Protein AF-A0A5C8LCP2-F1 (afdb_monomer_lite)

Foldseek 3Di:
DDDDDDDDDDPPPDPPDPPVAAAEWEAEQVRDTDDPVVRVVNVVVDPWDWDWDDDPRHIYIYTHHFKDWDFDDPVLVVVVQVVVCVQVVDHDDLFAKEKEKEAFDDDPVPQPPDLPAADPQQCPDPVLVVLLCVLGRYDYAYEYEPNRPDCSSVPVVPHDYTYPVVCSCCVPPVVDGQHGIKMKIAGSRRIIMIGGHDDHSVRVSVCSNVVVPDD

Sequence (215 aa):
MRKILFIISFLSLGARGQNNDKPKVFYNLDDEEIGWQAYFKLKEETNSLNQITATDSTLQYRLIRRENTGTLPPTTFLQLKQYLSALSGKEIRENENIVINYLSRYPENDQPSDHSSRSKWNIYHKNYLKKLHQLAPIKQFWMHAPTIKTLDYHHANRLNWLADEKDALFILFFKQTVPLGNYILIKPNGRYYYYLGEYGKDHVLRQAEDFFKLD

Radius of gyration: 24.77 Å; chains: 1; bounding box: 54×64×87 Å

pLDDT: mean 87.34, std 15.08, range [41.72, 98.62]

Structure (mmCIF, N/CA/C/O backbone):
data_AF-A0A5C8LCP2-F1
#
_entry.id   AF-A0A5C8LCP2-F1
#
loop_
_atom_site.group_PDB
_atom_site.id
_atom_site.type_symbol
_atom_site.label_atom_id
_atom_site.label_alt_id
_atom_site.label_comp_id
_atom_site.label_asym_id
_atom_site.label_entity_id
_atom_site.label_seq_id
_atom_site.pdbx_PDB_ins_code
_atom_site.Cartn_x
_atom_site.Cartn_y
_atom_site.Cartn_z
_atom_site.occupancy
_atom_site.B_iso_or_equiv
_atom_site.auth_seq_id
_atom_site.auth_comp_id
_atom_site.auth_asym_id
_atom_site.auth_atom_id
_atom_site.pdbx_PDB_model_num
ATOM 1 N N . MET A 1 1 ? 33.518 47.700 -66.597 1.00 41.72 1 MET A N 1
ATOM 2 C CA . MET A 1 1 ? 33.413 46.223 -66.586 1.00 41.72 1 MET A CA 1
ATOM 3 C C . MET A 1 1 ? 33.030 45.772 -65.184 1.00 41.72 1 MET A C 1
ATOM 5 O O . MET A 1 1 ? 33.802 45.964 -64.258 1.00 41.72 1 MET A O 1
ATOM 9 N N . ARG A 1 2 ? 31.803 45.264 -65.021 1.00 43.28 2 ARG A N 1
ATOM 10 C CA . ARG A 1 2 ? 31.281 44.667 -63.781 1.00 43.28 2 ARG A CA 1
ATOM 11 C C . ARG A 1 2 ? 31.916 43.292 -63.571 1.00 43.28 2 ARG A C 1
ATOM 13 O O . ARG A 1 2 ? 31.834 42.475 -64.482 1.00 43.28 2 ARG A O 1
ATOM 20 N N . LYS A 1 3 ? 32.421 43.006 -62.370 1.00 42.66 3 LYS A N 1
ATOM 21 C CA . LYS A 1 3 ? 32.427 41.649 -61.801 1.00 42.66 3 LYS A CA 1
ATOM 22 C C . LYS A 1 3 ? 32.089 41.750 -60.314 1.00 42.66 3 LYS A C 1
ATOM 24 O O . LYS A 1 3 ? 32.948 42.000 -59.482 1.00 42.66 3 LYS A O 1
ATOM 29 N N . ILE A 1 4 ? 30.796 41.627 -60.025 1.00 49.16 4 ILE A N 1
ATOM 30 C CA . ILE A 1 4 ? 30.275 41.307 -58.695 1.00 49.16 4 ILE A CA 1
ATOM 31 C C . ILE A 1 4 ? 30.549 39.814 -58.509 1.00 49.16 4 ILE A C 1
ATOM 33 O O . ILE A 1 4 ? 30.058 39.017 -59.307 1.00 49.16 4 ILE A O 1
ATOM 37 N N . LEU A 1 5 ? 31.336 39.438 -57.501 1.00 43.53 5 LEU A N 1
ATOM 38 C CA . LEU A 1 5 ? 31.476 38.041 -57.097 1.00 43.53 5 LEU A CA 1
ATOM 39 C C . LEU A 1 5 ? 30.591 37.817 -55.865 1.00 43.53 5 LEU A C 1
ATOM 41 O O . LEU A 1 5 ? 30.963 38.146 -54.743 1.00 43.53 5 LEU A O 1
ATOM 45 N N . PHE A 1 6 ? 29.385 37.309 -56.109 1.00 49.38 6 PHE A N 1
ATOM 46 C CA . PHE A 1 6 ? 28.558 36.663 -55.094 1.00 49.38 6 PHE A CA 1
ATOM 47 C C . PHE A 1 6 ? 29.134 35.265 -54.845 1.00 49.38 6 PHE A C 1
ATOM 49 O O . PHE A 1 6 ? 29.214 34.470 -55.779 1.00 49.38 6 PHE A O 1
ATOM 56 N N . ILE A 1 7 ? 29.486 34.945 -53.601 1.00 52.22 7 ILE A N 1
ATOM 57 C CA . ILE A 1 7 ? 29.607 33.556 -53.145 1.00 52.22 7 ILE A CA 1
ATOM 58 C C . ILE A 1 7 ? 28.629 33.407 -51.982 1.00 52.22 7 ILE A C 1
ATOM 60 O O . ILE A 1 7 ? 28.914 33.780 -50.848 1.00 52.22 7 ILE A O 1
ATOM 64 N N . ILE A 1 8 ? 27.434 32.922 -52.314 1.00 56.78 8 ILE A N 1
ATOM 65 C CA . ILE A 1 8 ? 26.431 32.436 -51.370 1.00 56.78 8 ILE A CA 1
ATOM 66 C C . ILE A 1 8 ? 26.535 30.910 -51.344 1.00 56.78 8 ILE A C 1
ATOM 68 O O . ILE A 1 8 ? 26.438 30.272 -52.387 1.00 56.78 8 ILE A O 1
ATOM 72 N N . SER A 1 9 ? 26.678 30.397 -50.119 1.00 50.97 9 SER A N 1
ATOM 73 C CA . SER A 1 9 ? 26.250 29.091 -49.597 1.00 50.97 9 SER A CA 1
ATOM 74 C C . SER A 1 9 ? 26.781 27.808 -50.233 1.00 50.97 9 SER A C 1
ATOM 76 O O . SER A 1 9 ? 26.510 27.524 -51.386 1.00 50.97 9 SER A O 1
ATOM 78 N N . PHE A 1 10 ? 27.387 26.950 -49.403 1.00 49.03 10 PHE A N 1
ATOM 79 C CA . PHE A 1 10 ? 26.893 25.585 -49.136 1.00 49.03 10 PHE A CA 1
ATOM 80 C C . PHE A 1 10 ? 27.713 24.956 -47.990 1.00 49.03 10 PHE A C 1
ATOM 82 O O . PHE A 1 10 ? 28.621 24.160 -48.196 1.00 49.03 10 PHE A O 1
ATOM 89 N N . LEU A 1 11 ? 27.392 25.330 -46.748 1.00 49.38 11 LEU A N 1
ATOM 90 C CA . LEU A 1 11 ? 27.777 24.581 -45.543 1.00 49.38 11 LEU A CA 1
ATOM 91 C C . LEU A 1 11 ? 26.497 24.101 -44.850 1.00 49.38 11 LEU A C 1
ATOM 93 O O . LEU A 1 11 ? 26.198 24.427 -43.710 1.00 49.38 11 LEU A O 1
ATOM 97 N N . SER A 1 12 ? 25.705 23.334 -45.594 1.00 54.66 12 SER A N 1
ATOM 98 C CA . SER A 1 12 ? 24.639 22.481 -45.071 1.00 54.66 12 SER A CA 1
ATOM 99 C C . SER A 1 12 ? 25.068 21.017 -45.191 1.00 54.66 12 SER A C 1
ATOM 101 O O . SER A 1 12 ? 24.372 20.181 -45.762 1.00 54.66 12 SER A O 1
ATOM 103 N N . LEU A 1 13 ? 26.249 20.688 -44.657 1.00 54.03 13 LEU A N 1
ATOM 104 C CA . LEU A 1 13 ? 26.607 19.297 -44.397 1.00 54.03 13 LEU A CA 1
ATOM 105 C C . LEU A 1 13 ? 26.029 18.879 -43.041 1.00 54.03 13 LEU A C 1
ATOM 107 O O . LEU A 1 13 ? 26.583 19.177 -41.991 1.00 54.03 13 LEU A O 1
ATOM 111 N N . GLY A 1 14 ? 24.930 18.125 -43.100 1.00 53.22 14 GLY A N 1
ATOM 112 C CA . GLY A 1 14 ? 24.813 16.946 -42.246 1.00 53.22 14 GLY A CA 1
ATOM 113 C C . GLY A 1 14 ? 24.004 17.042 -40.956 1.00 53.22 14 GLY A C 1
ATOM 114 O O . GLY A 1 14 ? 24.321 16.310 -40.029 1.00 53.22 14 GLY A O 1
ATOM 115 N N . ALA A 1 15 ? 22.905 17.796 -40.890 1.00 49.03 15 ALA A N 1
ATOM 116 C CA . ALA A 1 15 ? 21.850 17.482 -39.914 1.00 49.03 15 ALA A CA 1
ATOM 117 C C . ALA A 1 15 ? 21.018 16.277 -40.409 1.00 49.03 15 ALA A C 1
ATOM 119 O O . ALA A 1 15 ? 19.822 16.382 -40.669 1.00 49.03 15 ALA A O 1
ATOM 120 N N . ARG A 1 16 ? 21.665 15.125 -40.632 1.00 49.88 16 ARG A N 1
ATOM 121 C CA . ARG A 1 16 ? 20.971 13.862 -40.905 1.00 49.88 16 ARG A CA 1
ATOM 122 C C . ARG A 1 16 ? 20.734 13.145 -39.578 1.00 49.88 16 ARG A C 1
ATOM 124 O O . ARG A 1 16 ? 21.630 12.497 -39.059 1.00 49.88 16 ARG A O 1
ATOM 131 N N . GLY A 1 17 ? 19.503 13.271 -39.084 1.00 47.03 17 GLY A N 1
ATOM 132 C CA . GLY A 1 17 ? 18.855 12.282 -38.225 1.00 47.03 17 GLY A CA 1
ATOM 133 C C . GLY A 1 17 ? 19.183 12.346 -36.736 1.00 47.03 17 GLY A C 1
ATOM 134 O O . GLY A 1 17 ? 19.764 11.405 -36.206 1.00 47.03 17 GLY A O 1
ATOM 135 N N . GLN A 1 18 ? 18.697 13.365 -36.020 1.00 45.22 18 GLN A N 1
ATOM 136 C CA . GLN A 1 18 ? 18.271 13.114 -34.638 1.00 45.22 18 GLN A CA 1
ATOM 137 C C . GLN A 1 18 ? 17.001 12.262 -34.716 1.00 45.22 18 GLN A C 1
ATOM 139 O O . GLN A 1 18 ? 15.884 12.773 -34.747 1.00 45.22 18 GLN A O 1
ATOM 144 N N . ASN A 1 19 ? 17.180 10.948 -34.856 1.00 47.38 19 ASN A N 1
ATOM 145 C CA . ASN A 1 19 ? 16.109 10.010 -34.570 1.00 47.38 19 ASN A CA 1
ATOM 146 C C . ASN A 1 19 ? 15.830 10.156 -33.071 1.00 47.38 19 ASN A C 1
ATOM 148 O O . ASN A 1 19 ? 16.652 9.763 -32.248 1.00 47.38 19 ASN A O 1
ATOM 152 N N . ASN A 1 20 ? 14.697 10.760 -32.723 1.00 59.41 20 ASN A N 1
ATOM 153 C CA . ASN A 1 20 ? 14.272 11.009 -31.341 1.00 59.41 20 ASN A CA 1
ATOM 154 C C . ASN A 1 20 ? 13.894 9.723 -30.569 1.00 59.41 20 ASN A C 1
ATOM 156 O O . ASN A 1 20 ? 13.314 9.802 -29.486 1.00 59.41 20 ASN A O 1
ATOM 160 N N . ASP A 1 21 ? 14.225 8.542 -31.094 1.00 75.12 21 ASP A N 1
ATOM 161 C CA . ASP A 1 21 ? 13.959 7.267 -30.441 1.00 75.12 21 ASP A CA 1
ATOM 162 C C . ASP A 1 21 ? 15.091 6.943 -29.469 1.00 75.12 21 ASP A C 1
ATOM 164 O O . ASP A 1 21 ? 16.116 6.357 -29.824 1.00 75.12 21 ASP A O 1
ATOM 168 N N . LYS A 1 22 ? 14.892 7.343 -28.209 1.00 85.56 22 LYS A N 1
ATOM 169 C CA . LYS A 1 22 ? 15.770 6.952 -27.104 1.00 85.56 22 LYS A CA 1
ATOM 170 C C . LYS A 1 22 ? 15.887 5.416 -27.057 1.00 85.56 22 LYS A C 1
ATOM 172 O O . LYS A 1 22 ? 14.850 4.743 -27.085 1.00 85.56 22 LYS A O 1
ATOM 177 N N . PRO A 1 23 ? 17.107 4.850 -26.950 1.00 92.62 23 PRO A N 1
ATOM 178 C CA . PRO A 1 23 ? 17.310 3.425 -26.720 1.00 92.62 23 PRO A CA 1
ATOM 179 C C . PRO A 1 23 ? 16.432 2.898 -25.585 1.00 92.62 23 PRO A C 1
ATOM 181 O O . PRO A 1 23 ? 16.313 3.535 -24.536 1.00 92.62 23 PRO A O 1
ATOM 184 N N . LYS A 1 24 ? 15.807 1.738 -25.805 1.00 95.50 24 LYS A N 1
ATOM 185 C CA . LYS A 1 24 ? 14.911 1.102 -24.835 1.00 95.50 24 LYS A CA 1
ATOM 186 C C . LYS A 1 24 ? 15.670 0.048 -24.043 1.00 95.50 24 LYS A C 1
ATOM 188 O O . LYS A 1 24 ? 16.263 -0.840 -24.648 1.00 95.50 24 LYS A O 1
ATOM 193 N N . VAL A 1 25 ? 15.597 0.124 -22.721 1.00 96.94 25 VAL A N 1
ATOM 194 C CA . VAL A 1 25 ? 16.149 -0.884 -21.803 1.00 96.94 25 VAL A CA 1
ATOM 195 C C . VAL A 1 25 ? 15.026 -1.464 -20.951 1.00 96.94 25 VAL A C 1
ATOM 197 O O . VAL A 1 25 ? 14.065 -0.760 -20.626 1.00 96.94 25 VAL A O 1
ATOM 200 N N . PHE A 1 26 ? 15.116 -2.753 -20.634 1.00 97.38 26 PHE A N 1
ATOM 201 C CA . PHE A 1 26 ? 14.050 -3.505 -19.978 1.00 97.38 26 PHE A CA 1
ATOM 202 C C . PHE A 1 26 ? 14.589 -4.172 -18.719 1.00 97.38 26 PHE A C 1
ATOM 204 O O . PHE A 1 26 ? 15.623 -4.823 -18.774 1.00 97.38 26 PHE A O 1
ATOM 211 N N . TYR A 1 27 ? 13.872 -4.048 -17.608 1.00 96.62 27 TYR A N 1
ATOM 212 C CA . TYR A 1 27 ? 14.266 -4.599 -16.314 1.00 96.62 27 TYR A CA 1
ATOM 213 C C . TYR A 1 27 ? 13.209 -5.567 -15.781 1.00 96.62 27 TYR A C 1
ATOM 215 O O . TYR A 1 27 ? 12.002 -5.319 -15.915 1.00 96.62 27 TYR A O 1
ATOM 223 N N . ASN A 1 28 ? 13.665 -6.660 -15.168 1.00 95.62 28 ASN A N 1
ATOM 224 C CA . ASN A 1 28 ? 12.810 -7.642 -14.504 1.00 95.62 28 ASN A CA 1
ATOM 225 C C . ASN A 1 28 ? 12.326 -7.144 -13.120 1.00 95.62 28 ASN A C 1
ATOM 227 O O . ASN A 1 28 ? 12.491 -5.975 -12.765 1.00 95.62 28 ASN A O 1
ATOM 231 N N . LEU A 1 29 ? 11.691 -8.036 -12.350 1.00 92.81 29 LEU A N 1
ATOM 232 C CA . LEU A 1 29 ? 11.149 -7.745 -11.013 1.00 92.81 29 LEU A CA 1
ATOM 233 C C . LEU A 1 29 ? 12.223 -7.513 -9.937 1.00 92.81 29 LEU A C 1
ATOM 235 O O . LEU A 1 29 ? 11.893 -6.989 -8.874 1.00 92.81 29 LEU A O 1
ATOM 239 N N . ASP A 1 30 ? 13.466 -7.903 -10.216 1.00 93.56 30 ASP A N 1
ATOM 240 C CA . ASP A 1 30 ? 14.615 -7.852 -9.311 1.00 93.56 30 ASP A CA 1
ATOM 241 C C . ASP A 1 30 ? 15.612 -6.741 -9.717 1.00 93.56 30 ASP A C 1
ATOM 243 O O . ASP A 1 30 ? 16.721 -6.682 -9.198 1.00 93.56 30 ASP A O 1
ATOM 247 N N . ASP A 1 31 ? 15.195 -5.822 -10.605 1.00 92.44 31 ASP A N 1
ATOM 248 C CA . ASP A 1 31 ? 16.000 -4.699 -11.135 1.00 92.44 31 ASP A CA 1
ATOM 249 C C . ASP A 1 31 ? 17.169 -5.134 -12.045 1.00 92.44 31 ASP A C 1
ATOM 251 O O . ASP A 1 31 ? 18.098 -4.375 -12.308 1.00 92.44 31 ASP A O 1
ATOM 255 N N . GLU A 1 32 ? 17.119 -6.345 -12.595 1.00 96.50 32 GLU A N 1
ATOM 256 C CA . GLU A 1 32 ? 18.131 -6.831 -13.534 1.00 96.50 32 GLU A CA 1
ATOM 257 C C . GLU A 1 32 ? 17.719 -6.513 -14.974 1.00 96.50 32 GLU A C 1
ATOM 259 O O . GLU A 1 32 ? 16.567 -6.729 -15.371 1.00 96.50 32 GLU A O 1
ATOM 264 N N . GLU A 1 33 ? 18.660 -6.004 -15.772 1.00 97.25 33 GLU A N 1
ATOM 265 C CA . GLU A 1 33 ? 18.429 -5.746 -17.194 1.00 97.25 33 GLU A CA 1
ATOM 266 C C . GLU A 1 33 ? 18.251 -7.067 -17.959 1.00 97.25 33 GLU A C 1
ATOM 268 O O . GLU A 1 33 ? 19.060 -7.989 -17.857 1.00 97.25 33 GLU A O 1
ATOM 273 N N . ILE A 1 34 ? 17.182 -7.154 -18.746 1.00 98.00 34 ILE A N 1
ATOM 274 C CA . ILE A 1 34 ? 16.805 -8.325 -19.536 1.00 98.00 34 ILE A CA 1
ATOM 275 C C . ILE A 1 34 ? 16.444 -7.926 -20.970 1.00 98.00 34 ILE A C 1
ATOM 277 O O . ILE A 1 34 ? 16.137 -6.777 -21.277 1.00 98.00 34 ILE A O 1
ATOM 281 N N . GLY A 1 35 ? 16.436 -8.899 -21.882 1.00 97.62 35 GLY A N 1
ATOM 282 C CA . GLY A 1 35 ? 15.996 -8.667 -23.258 1.00 97.62 35 GLY A CA 1
ATOM 283 C C . GLY A 1 35 ? 14.486 -8.408 -23.368 1.00 97.62 35 GLY A C 1
ATOM 284 O O . GLY A 1 35 ? 13.690 -8.964 -22.610 1.00 97.62 35 GLY A O 1
ATOM 285 N N . TRP A 1 36 ? 14.077 -7.641 -24.387 1.00 96.25 36 TRP A N 1
ATOM 286 C CA . TRP A 1 36 ? 12.668 -7.327 -24.693 1.00 96.25 36 TRP A CA 1
ATOM 287 C C . TRP A 1 36 ? 11.763 -8.577 -24.689 1.00 96.25 36 TRP A C 1
ATOM 289 O O . TRP A 1 36 ? 10.694 -8.563 -24.087 1.00 96.25 36 TRP A O 1
ATOM 299 N N . GLN A 1 37 ? 12.197 -9.692 -25.291 1.00 97.19 37 GLN A N 1
ATOM 300 C CA . GLN A 1 37 ? 11.381 -10.914 -25.362 1.00 97.19 37 GLN A CA 1
ATOM 301 C C . GLN A 1 37 ? 11.116 -11.501 -23.970 1.00 97.19 37 GLN A C 1
ATOM 303 O O . GLN A 1 37 ? 9.984 -11.868 -23.660 1.00 97.19 37 GLN A O 1
ATOM 308 N N . ALA A 1 38 ? 12.147 -11.551 -23.121 1.00 96.88 38 ALA A N 1
ATOM 309 C CA . ALA A 1 38 ? 12.025 -12.028 -21.749 1.00 96.88 38 ALA A CA 1
ATOM 310 C C . ALA A 1 38 ? 11.117 -11.108 -20.922 1.00 96.88 38 ALA A C 1
ATOM 312 O O . ALA A 1 38 ? 10.314 -11.593 -20.132 1.00 96.88 38 ALA A O 1
ATOM 313 N N . TYR A 1 39 ? 11.191 -9.795 -21.155 1.00 96.94 39 TYR A N 1
ATOM 314 C CA . TYR A 1 39 ? 10.352 -8.816 -20.473 1.00 96.94 39 TYR A CA 1
ATOM 315 C C . TYR A 1 39 ? 8.865 -9.026 -20.772 1.00 96.94 39 TYR A C 1
ATOM 317 O O . TYR A 1 39 ? 8.066 -9.122 -19.844 1.00 96.94 39 TYR A O 1
ATOM 325 N N . PHE A 1 40 ? 8.477 -9.126 -22.049 1.00 95.00 40 PHE A N 1
ATOM 326 C CA . PHE A 1 40 ? 7.063 -9.292 -22.411 1.00 95.00 40 PHE A CA 1
ATOM 327 C C . PHE A 1 40 ? 6.511 -10.644 -21.973 1.00 95.00 40 PHE A C 1
ATOM 329 O O . PHE A 1 40 ? 5.396 -10.695 -21.461 1.00 95.00 40 PHE A O 1
ATOM 336 N N . LYS A 1 41 ? 7.324 -11.702 -22.060 1.00 95.44 41 LYS A N 1
ATOM 337 C CA . LYS A 1 41 ? 6.973 -13.008 -21.505 1.00 95.44 41 LYS A CA 1
ATOM 338 C C . LYS A 1 41 ? 6.728 -12.928 -19.994 1.00 95.44 41 LYS A C 1
ATOM 340 O O . LYS A 1 41 ? 5.656 -13.297 -19.528 1.00 95.44 41 LYS A O 1
ATOM 345 N N . LEU A 1 42 ? 7.672 -12.369 -19.233 1.00 94.69 42 LEU A N 1
ATOM 346 C CA . LEU A 1 42 ? 7.541 -12.237 -17.780 1.00 94.69 42 LEU A CA 1
ATOM 347 C C . LEU A 1 42 ? 6.348 -11.349 -17.392 1.00 94.69 42 LEU A C 1
ATOM 349 O O . LEU A 1 42 ? 5.656 -11.629 -16.418 1.00 94.69 42 LEU A O 1
ATOM 353 N N . LYS A 1 43 ? 6.070 -10.296 -18.165 1.00 92.88 43 LYS A N 1
ATOM 354 C CA . LYS A 1 43 ? 4.905 -9.421 -17.979 1.00 92.88 43 LYS A CA 1
ATOM 355 C C . LYS A 1 43 ? 3.574 -10.151 -18.183 1.00 92.88 43 LYS A C 1
ATOM 357 O O . LYS A 1 43 ? 2.609 -9.814 -17.511 1.00 92.88 43 LYS A O 1
ATOM 362 N N . GLU A 1 44 ? 3.501 -11.096 -19.116 1.00 91.00 44 GLU A N 1
ATOM 363 C CA . GLU A 1 44 ? 2.298 -11.909 -19.358 1.00 91.00 44 GLU A CA 1
ATOM 364 C C . GLU A 1 44 ? 2.124 -13.007 -18.303 1.00 91.00 44 GLU A C 1
ATOM 366 O O . GLU A 1 44 ? 1.006 -13.294 -17.883 1.00 91.00 44 GLU A O 1
ATOM 371 N N . GLU A 1 45 ? 3.231 -13.587 -17.841 1.00 93.12 45 GLU A N 1
ATOM 372 C CA . GLU A 1 45 ? 3.244 -14.662 -16.843 1.00 93.12 45 GLU A CA 1
ATOM 373 C C . GLU A 1 45 ? 3.041 -14.154 -15.405 1.00 93.12 45 GLU A C 1
ATOM 375 O O . GLU A 1 45 ? 2.749 -14.941 -14.503 1.00 93.12 45 GLU A O 1
ATOM 380 N N . THR A 1 46 ? 3.183 -12.847 -15.164 1.00 88.75 46 THR A N 1
ATOM 381 C CA . THR A 1 46 ? 3.109 -12.253 -13.822 1.00 88.75 46 THR A CA 1
ATOM 382 C C . THR A 1 46 ? 2.035 -11.177 -13.719 1.00 88.75 46 THR A C 1
ATOM 384 O O . THR A 1 46 ? 1.802 -10.398 -14.637 1.00 88.75 46 THR A O 1
ATOM 387 N N . ASN A 1 47 ? 1.425 -11.050 -12.539 1.00 85.81 47 ASN A N 1
ATOM 388 C CA . ASN A 1 47 ? 0.571 -9.910 -12.200 1.00 85.81 47 ASN A CA 1
ATOM 389 C C . ASN A 1 47 ? 1.426 -8.686 -11.813 1.00 85.81 47 ASN A C 1
ATOM 391 O O . ASN A 1 47 ? 1.357 -8.206 -10.681 1.00 85.81 47 ASN A O 1
ATOM 395 N N . SER A 1 48 ? 2.305 -8.232 -12.709 1.00 90.75 48 SER A N 1
ATOM 396 C CA . SER A 1 48 ? 3.228 -7.112 -12.478 1.00 90.75 48 SER A CA 1
ATOM 397 C C . SER A 1 48 ? 2.710 -5.797 -13.065 1.00 90.75 48 SER A C 1
ATOM 399 O O . SER A 1 48 ? 1.871 -5.767 -13.967 1.00 90.75 48 SER A O 1
ATOM 401 N N . LEU A 1 49 ? 3.190 -4.675 -12.529 1.00 89.44 49 LEU A N 1
ATOM 402 C CA . LEU A 1 49 ? 2.982 -3.358 -13.131 1.00 89.44 49 LEU A CA 1
ATOM 403 C C . LEU A 1 49 ? 4.131 -3.032 -14.079 1.00 89.44 49 LEU A C 1
ATOM 405 O O . LEU A 1 49 ? 5.271 -3.413 -13.831 1.00 89.44 49 LEU A O 1
ATOM 409 N N . ASN A 1 50 ? 3.830 -2.266 -15.123 1.00 90.12 50 ASN A N 1
ATOM 410 C CA . ASN A 1 50 ? 4.839 -1.671 -15.988 1.00 90.12 50 ASN A CA 1
ATOM 411 C C . ASN A 1 50 ? 5.072 -0.215 -15.573 1.00 90.12 50 ASN A C 1
ATOM 413 O O . ASN A 1 50 ? 4.135 0.584 -15.582 1.00 90.12 50 ASN A O 1
ATOM 417 N N . GLN A 1 51 ? 6.316 0.122 -15.254 1.00 88.94 51 GLN A N 1
ATOM 418 C CA . GLN A 1 51 ? 6.764 1.493 -15.063 1.00 88.94 51 GLN A CA 1
ATOM 419 C C . GLN A 1 51 ? 7.662 1.904 -16.230 1.00 88.94 51 GLN A C 1
ATOM 421 O O . GLN A 1 51 ? 8.614 1.199 -16.563 1.00 88.94 51 GLN A O 1
ATOM 426 N N . ILE A 1 52 ? 7.366 3.061 -16.823 1.00 90.19 52 ILE A N 1
ATOM 427 C CA . ILE A 1 52 ? 8.153 3.634 -17.914 1.00 90.19 52 ILE A CA 1
ATOM 428 C C . ILE A 1 52 ? 8.762 4.950 -17.437 1.00 90.19 52 ILE A C 1
ATOM 430 O O . ILE A 1 52 ? 8.030 5.857 -17.043 1.00 90.19 52 ILE A O 1
ATOM 434 N N . THR A 1 53 ? 10.087 5.060 -17.510 1.00 88.44 53 THR A N 1
ATOM 435 C CA . THR A 1 53 ? 10.832 6.267 -17.127 1.00 88.44 53 THR A CA 1
ATOM 436 C C . THR A 1 53 ? 11.722 6.707 -18.280 1.00 88.44 53 THR A C 1
ATOM 438 O O . THR A 1 53 ? 12.439 5.897 -18.861 1.00 88.44 53 THR A O 1
ATOM 441 N N . ALA A 1 54 ? 11.705 7.996 -18.616 1.00 88.75 54 ALA A N 1
ATOM 442 C CA . ALA A 1 54 ? 12.624 8.567 -19.594 1.00 88.75 54 ALA A CA 1
ATOM 443 C C . ALA A 1 54 ? 13.802 9.241 -18.877 1.00 88.75 54 ALA A C 1
ATOM 445 O O . ALA A 1 54 ? 13.599 10.091 -18.015 1.00 88.75 54 ALA A O 1
ATOM 446 N N . THR A 1 55 ? 15.023 8.885 -19.264 1.00 87.12 55 THR A N 1
ATOM 447 C CA . THR A 1 55 ? 16.253 9.622 -18.928 1.00 87.12 55 THR A CA 1
ATOM 448 C C . THR A 1 55 ? 16.709 10.418 -20.149 1.00 87.12 55 THR A C 1
ATOM 450 O O . THR A 1 55 ? 16.095 10.314 -21.213 1.00 87.12 55 THR A O 1
ATOM 453 N N . ASP A 1 56 ? 17.785 11.195 -20.049 1.00 85.75 56 ASP A N 1
ATOM 454 C CA . ASP A 1 56 ? 18.336 11.914 -21.207 1.00 85.75 56 ASP A CA 1
ATOM 455 C C . ASP A 1 56 ? 18.764 10.960 -22.330 1.00 85.75 56 ASP A C 1
ATOM 457 O O . ASP A 1 56 ? 18.578 11.264 -23.507 1.00 85.75 56 ASP A O 1
ATOM 461 N N . SER A 1 57 ? 19.259 9.774 -21.967 1.00 88.12 57 SER A N 1
ATOM 462 C CA . SER A 1 57 ? 19.860 8.812 -22.891 1.00 88.12 57 SER A CA 1
ATOM 463 C C . SER A 1 57 ? 18.976 7.619 -23.245 1.00 88.12 57 SER A C 1
ATOM 465 O O . SER A 1 57 ? 19.199 7.008 -24.282 1.00 88.12 57 SER A O 1
ATOM 467 N N . THR A 1 58 ? 17.999 7.249 -22.414 1.00 92.31 58 THR A N 1
ATOM 468 C CA . THR A 1 58 ? 17.250 5.987 -22.568 1.00 92.31 58 THR A CA 1
ATOM 469 C C . THR A 1 58 ? 15.784 6.108 -22.165 1.00 92.31 58 THR A C 1
ATOM 471 O O . THR A 1 58 ? 15.401 6.971 -21.370 1.00 92.31 58 THR A O 1
ATOM 474 N N . LEU A 1 59 ? 14.964 5.204 -22.698 1.00 94.19 59 LEU A N 1
ATOM 475 C CA . LEU A 1 59 ? 13.622 4.906 -22.213 1.00 94.19 59 LEU A CA 1
ATOM 476 C C . LEU A 1 59 ? 13.655 3.572 -21.457 1.00 94.19 59 LEU A C 1
ATOM 478 O O . LEU A 1 59 ? 13.922 2.522 -22.037 1.00 94.19 59 LEU A O 1
ATOM 482 N N . GLN A 1 60 ? 13.396 3.616 -20.158 1.00 94.25 60 GLN A N 1
ATOM 483 C CA . GLN A 1 60 ? 13.489 2.465 -19.269 1.00 94.25 60 GLN A CA 1
ATOM 484 C C . GLN A 1 60 ? 12.106 1.867 -19.024 1.00 94.25 60 GLN A C 1
ATOM 486 O O . GLN A 1 60 ? 11.189 2.586 -18.632 1.00 94.25 60 GLN A O 1
ATOM 491 N N . TYR A 1 61 ? 11.972 0.558 -19.223 1.00 94.88 61 TYR A N 1
ATOM 492 C CA . TYR A 1 61 ? 10.776 -0.229 -18.930 1.00 94.88 61 TYR A CA 1
ATOM 493 C C . TYR A 1 61 ? 11.077 -1.164 -17.767 1.00 94.88 61 TYR A C 1
ATOM 495 O O . TYR A 1 61 ? 11.988 -1.981 -17.855 1.00 94.88 61 TYR A O 1
ATOM 503 N N . ARG A 1 62 ? 10.306 -1.087 -16.688 1.00 94.12 62 ARG A N 1
ATOM 504 C CA . ARG A 1 62 ? 10.549 -1.873 -15.476 1.00 94.12 62 ARG A CA 1
ATOM 505 C C . ARG A 1 62 ? 9.301 -2.627 -15.044 1.00 94.12 62 ARG A C 1
ATOM 507 O O . ARG A 1 62 ? 8.217 -2.042 -15.007 1.00 94.12 62 ARG A O 1
ATOM 514 N N . LEU A 1 63 ? 9.453 -3.910 -14.714 1.00 94.56 63 LEU A N 1
ATOM 515 C CA . LEU A 1 63 ? 8.391 -4.684 -14.073 1.00 94.56 63 LEU A CA 1
ATOM 516 C C . LEU A 1 63 ? 8.428 -4.502 -12.564 1.00 94.56 63 LEU A C 1
ATOM 518 O O . LEU A 1 63 ? 9.471 -4.644 -11.936 1.00 94.56 63 LEU A O 1
ATOM 522 N N . ILE A 1 64 ? 7.268 -4.217 -11.979 1.00 91.19 64 ILE A N 1
ATOM 523 C CA . ILE A 1 64 ? 7.121 -3.976 -10.544 1.00 91.19 64 ILE A CA 1
ATOM 524 C C . ILE A 1 64 ? 6.212 -5.036 -9.945 1.00 91.19 64 ILE A C 1
ATOM 526 O O . ILE A 1 64 ? 5.098 -5.271 -10.427 1.00 91.19 64 ILE A O 1
ATOM 530 N N . ARG A 1 65 ? 6.666 -5.647 -8.851 1.00 92.12 65 ARG A N 1
ATOM 531 C CA . ARG A 1 65 ? 5.879 -6.621 -8.101 1.00 92.12 65 ARG A CA 1
ATOM 532 C C . ARG A 1 65 ? 4.713 -5.928 -7.405 1.00 92.12 65 ARG A C 1
ATOM 534 O O . ARG A 1 65 ? 4.912 -5.001 -6.623 1.00 92.12 65 ARG A O 1
ATOM 541 N N . ARG A 1 66 ? 3.492 -6.395 -7.666 1.00 92.31 66 ARG A N 1
ATOM 542 C CA . ARG A 1 66 ? 2.289 -5.825 -7.047 1.00 92.31 66 ARG A CA 1
ATOM 543 C C . ARG A 1 66 ? 2.124 -6.251 -5.603 1.00 92.31 66 ARG A C 1
ATOM 545 O O . ARG A 1 66 ? 1.826 -5.409 -4.770 1.00 92.31 66 ARG A O 1
ATOM 552 N N . GLU A 1 67 ? 2.332 -7.530 -5.329 1.00 93.81 67 GLU A N 1
ATOM 553 C CA . GLU A 1 67 ? 2.132 -8.156 -4.023 1.00 93.81 67 GLU A CA 1
ATOM 554 C C . GLU A 1 67 ? 3.459 -8.283 -3.290 1.00 93.81 67 GLU A C 1
ATOM 556 O O . GLU A 1 67 ? 4.402 -8.890 -3.796 1.00 93.81 67 GLU A O 1
ATOM 561 N N . ASN A 1 68 ? 3.541 -7.711 -2.096 1.00 94.19 68 ASN A N 1
ATOM 562 C CA . ASN A 1 68 ? 4.772 -7.687 -1.323 1.00 94.19 68 ASN A CA 1
ATOM 563 C C . ASN A 1 68 ? 4.474 -8.001 0.135 1.00 94.19 68 ASN A C 1
ATOM 565 O O . ASN A 1 68 ? 3.481 -7.536 0.691 1.00 94.19 68 ASN A O 1
ATOM 569 N N . THR A 1 69 ? 5.360 -8.758 0.771 1.00 96.44 69 THR A N 1
ATOM 570 C CA . THR A 1 69 ? 5.225 -9.166 2.170 1.00 96.44 69 THR A CA 1
ATOM 571 C C . THR A 1 69 ? 6.526 -8.960 2.917 1.00 96.44 69 THR A C 1
ATOM 573 O O . THR A 1 69 ? 7.604 -9.027 2.330 1.00 96.44 69 THR A O 1
ATOM 576 N N . GLY A 1 70 ? 6.438 -8.793 4.228 1.00 97.00 70 GLY A N 1
ATOM 577 C CA . GLY A 1 70 ? 7.610 -8.740 5.087 1.00 97.00 70 GLY A CA 1
ATOM 578 C C . GLY A 1 70 ? 7.227 -8.579 6.546 1.00 97.00 70 GLY A C 1
ATOM 579 O O . GLY A 1 70 ? 6.075 -8.794 6.924 1.00 97.00 70 GLY A O 1
ATOM 580 N N . THR A 1 71 ? 8.196 -8.173 7.359 1.00 98.00 71 THR A N 1
ATOM 581 C CA . THR A 1 71 ? 7.998 -7.886 8.781 1.00 98.00 71 THR A CA 1
ATOM 582 C C . THR A 1 71 ? 8.702 -6.585 9.122 1.00 98.00 71 THR A C 1
ATOM 584 O O . THR A 1 71 ? 9.884 -6.419 8.821 1.00 98.00 71 THR A O 1
ATOM 587 N N . LEU A 1 72 ? 7.978 -5.648 9.729 1.00 98.19 72 LEU A N 1
ATOM 588 C CA . LEU A 1 72 ? 8.579 -4.435 10.272 1.00 98.19 72 LEU A CA 1
ATOM 589 C C . LEU A 1 72 ? 9.358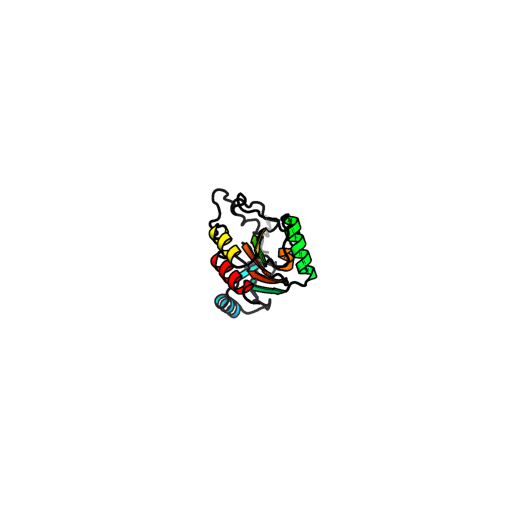 -4.773 11.551 1.00 98.19 72 LEU A C 1
ATOM 591 O O . LEU A 1 72 ? 8.829 -5.493 12.402 1.00 98.19 72 LEU A O 1
ATOM 595 N N . PRO A 1 73 ? 10.571 -4.222 11.746 1.00 98.12 73 PRO A N 1
ATOM 596 C CA . PRO A 1 73 ? 11.240 -4.284 13.039 1.00 98.12 73 PRO A CA 1
ATOM 597 C C . PRO A 1 73 ? 10.331 -3.733 14.152 1.00 98.12 73 PRO A C 1
ATOM 599 O O . PRO A 1 73 ? 9.609 -2.763 13.902 1.00 98.12 73 PRO A O 1
ATOM 602 N N . PRO A 1 74 ? 10.371 -4.276 15.385 1.00 97.44 74 PRO A N 1
ATOM 603 C CA . PRO A 1 74 ? 9.461 -3.860 16.458 1.00 97.44 74 PRO A CA 1
ATOM 604 C C . PRO A 1 74 ? 9.454 -2.349 16.725 1.00 97.44 74 PRO A C 1
ATOM 606 O O . PRO A 1 74 ? 8.396 -1.753 16.920 1.00 97.44 74 PRO A O 1
ATOM 609 N N . THR A 1 75 ? 10.625 -1.709 16.672 1.00 97.94 75 THR A N 1
ATOM 610 C CA . THR A 1 75 ? 10.772 -0.256 16.839 1.00 97.94 75 THR A CA 1
ATOM 611 C C . THR A 1 75 ? 10.100 0.521 15.708 1.00 97.94 75 THR A C 1
ATOM 613 O O . THR A 1 75 ? 9.348 1.457 15.970 1.00 97.94 75 THR A O 1
ATOM 616 N N . THR A 1 76 ? 10.300 0.103 14.457 1.00 98.25 76 THR A N 1
ATOM 617 C CA . THR A 1 76 ? 9.650 0.690 13.277 1.00 98.25 76 THR A CA 1
ATOM 618 C C . 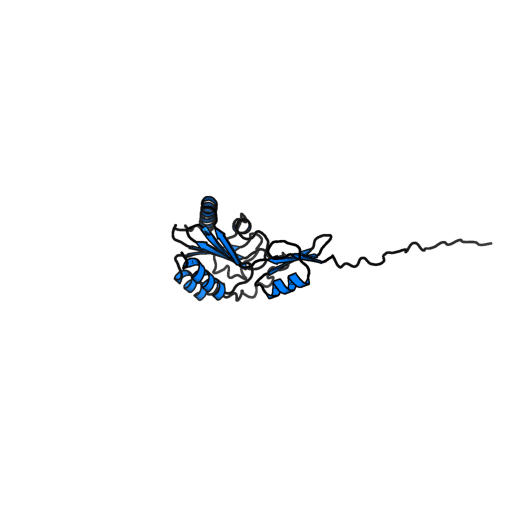THR A 1 76 ? 8.136 0.501 13.318 1.00 98.25 76 THR A C 1
ATOM 620 O O . THR A 1 76 ? 7.388 1.429 13.018 1.00 98.25 76 THR A O 1
ATOM 623 N N . PHE A 1 77 ? 7.663 -0.678 13.726 1.00 98.25 77 PHE A N 1
ATOM 624 C CA . PHE A 1 77 ? 6.233 -0.940 13.860 1.00 98.25 77 PHE A CA 1
ATOM 625 C C . PHE A 1 77 ? 5.594 -0.064 14.945 1.00 98.25 77 PHE A C 1
ATOM 627 O O . PHE A 1 77 ? 4.533 0.517 14.721 1.00 98.25 77 PHE A O 1
ATOM 634 N N . LEU A 1 78 ? 6.262 0.107 16.090 1.00 97.56 78 LEU A N 1
ATOM 635 C CA . LEU A 1 78 ? 5.807 1.012 17.144 1.00 97.56 78 LEU A CA 1
ATOM 636 C C . LEU A 1 78 ? 5.728 2.466 16.655 1.00 97.56 78 LEU A C 1
ATOM 638 O O . LEU A 1 78 ? 4.717 3.129 16.883 1.00 97.56 78 LEU A O 1
ATOM 642 N N . GLN A 1 79 ? 6.752 2.943 15.943 1.00 97.94 79 GLN A N 1
ATOM 643 C CA . GLN A 1 79 ? 6.764 4.286 15.351 1.00 97.94 79 GLN A CA 1
ATOM 644 C C . GLN A 1 79 ? 5.621 4.477 14.349 1.00 97.94 79 GLN A C 1
ATOM 646 O O . GLN A 1 79 ? 4.956 5.513 14.365 1.00 97.94 79 GLN A O 1
ATOM 651 N N . LEU A 1 80 ? 5.339 3.466 13.521 1.00 98.19 80 LEU A N 1
ATOM 652 C CA . LEU A 1 80 ? 4.200 3.490 12.608 1.00 98.19 80 LEU A CA 1
ATOM 653 C C . LEU A 1 80 ? 2.868 3.565 13.371 1.00 98.19 80 LEU A C 1
ATOM 655 O O . LEU A 1 80 ? 2.029 4.401 13.037 1.00 98.19 80 LEU A O 1
ATOM 659 N N . LYS A 1 81 ? 2.673 2.754 14.425 1.00 97.94 81 LYS A N 1
ATOM 660 C CA . LYS A 1 81 ? 1.462 2.822 15.267 1.00 97.94 81 LYS A CA 1
ATOM 661 C C . LYS A 1 81 ? 1.275 4.217 15.869 1.00 97.94 81 LYS A C 1
ATOM 663 O O . LYS A 1 81 ? 0.172 4.764 15.824 1.00 97.94 81 LYS A O 1
ATOM 668 N N . GLN A 1 82 ? 2.345 4.804 16.405 1.00 97.44 82 GLN A N 1
ATOM 669 C CA . GLN A 1 82 ? 2.326 6.149 16.987 1.00 97.44 82 GLN A CA 1
ATOM 670 C C . GLN A 1 82 ? 1.986 7.214 15.944 1.00 97.44 82 GLN A C 1
ATOM 672 O O . GLN A 1 82 ? 1.144 8.070 16.202 1.00 97.44 82 GLN A O 1
ATOM 677 N N . TYR A 1 83 ? 2.584 7.128 14.755 1.00 98.12 83 TYR A N 1
ATOM 678 C CA . TYR A 1 83 ? 2.304 8.038 13.650 1.00 98.12 83 TYR A CA 1
ATOM 679 C C . TYR A 1 83 ? 0.825 8.007 13.238 1.00 98.12 83 TYR A C 1
ATOM 681 O O . TYR A 1 83 ? 0.163 9.044 13.214 1.00 98.12 83 TYR A O 1
ATOM 689 N N . LEU A 1 84 ? 0.278 6.813 12.999 1.00 98.00 84 LEU A N 1
ATOM 690 C CA . LEU A 1 84 ? -1.128 6.635 12.623 1.00 98.00 84 LEU A CA 1
ATOM 691 C C . LEU A 1 84 ? -2.089 7.091 13.731 1.00 98.00 84 LEU A C 1
ATOM 693 O O . LEU A 1 84 ? -3.128 7.697 13.450 1.00 98.00 84 LEU A O 1
ATOM 697 N N . SER A 1 85 ? -1.744 6.825 14.993 1.00 97.38 85 SER A N 1
ATOM 698 C CA . SER A 1 85 ? -2.560 7.236 16.140 1.00 97.38 85 SER A CA 1
ATOM 699 C C . SER A 1 85 ? -2.573 8.756 16.302 1.00 97.38 85 SER A C 1
ATOM 701 O O . SER A 1 85 ? -3.635 9.334 16.519 1.00 97.38 85 SER A O 1
ATOM 703 N N . ALA A 1 86 ? -1.421 9.409 16.118 1.00 97.25 86 ALA A N 1
ATOM 704 C CA . ALA A 1 86 ? -1.298 10.863 16.172 1.00 97.25 86 ALA A CA 1
ATOM 705 C C . ALA A 1 86 ? -2.104 11.554 15.061 1.00 97.25 86 ALA A C 1
ATOM 707 O O . ALA A 1 86 ? -2.823 12.507 15.343 1.00 97.25 86 ALA A O 1
ATOM 708 N N . LEU A 1 87 ? -2.042 11.048 13.823 1.00 96.56 87 LEU A N 1
ATOM 709 C CA . LEU A 1 87 ? -2.808 11.607 12.702 1.00 96.56 87 LEU A CA 1
ATOM 710 C C . LEU A 1 87 ? -4.320 11.434 12.862 1.00 96.56 87 LEU A C 1
ATOM 712 O O . LEU A 1 87 ? -5.102 12.303 12.491 1.00 96.56 87 LEU A O 1
ATOM 716 N N . SER A 1 88 ? -4.747 10.275 13.359 1.00 95.69 88 SER A N 1
ATOM 717 C CA . SER A 1 88 ? -6.167 9.919 13.409 1.00 95.69 88 SER A CA 1
ATOM 718 C C . SER A 1 88 ? -6.870 10.318 14.706 1.00 95.69 88 SER A C 1
ATOM 720 O O . SER A 1 88 ? -8.100 10.257 14.760 1.00 95.69 88 SER A O 1
ATOM 722 N N . GLY A 1 89 ? -6.110 10.639 15.758 1.00 96.06 89 GLY A N 1
ATOM 723 C CA . GLY A 1 89 ? -6.616 10.778 17.125 1.00 96.06 89 GLY A CA 1
ATOM 724 C C . GLY A 1 89 ? -7.157 9.470 17.718 1.00 96.06 89 GLY A C 1
ATOM 725 O O . GLY A 1 89 ? -7.907 9.507 18.691 1.00 96.06 89 GLY A O 1
ATOM 726 N N . LYS A 1 90 ? -6.843 8.312 17.119 1.00 93.44 90 LYS A N 1
ATOM 727 C CA . LYS A 1 90 ? -7.370 7.000 17.521 1.00 93.44 90 LYS A CA 1
ATOM 728 C C . LYS A 1 90 ? -6.240 6.063 17.898 1.00 93.44 90 LYS A C 1
ATOM 730 O O . LYS A 1 90 ? -5.359 5.794 17.092 1.00 93.44 90 LYS A O 1
ATOM 735 N N . GLU A 1 91 ? -6.333 5.489 19.087 1.00 94.94 91 GLU A N 1
ATOM 736 C CA . GLU A 1 91 ? -5.400 4.464 19.538 1.00 94.94 91 GLU A CA 1
ATOM 737 C C . GLU A 1 91 ? -5.562 3.156 18.739 1.00 94.94 91 GLU A C 1
ATOM 739 O O . GLU A 1 91 ? -6.680 2.742 18.386 1.00 94.94 91 GLU A O 1
ATOM 744 N N . ILE A 1 92 ? -4.427 2.508 18.465 1.00 97.19 92 ILE A N 1
ATOM 745 C CA . ILE A 1 92 ? -4.331 1.151 17.921 1.00 97.19 92 ILE A CA 1
ATOM 746 C C . ILE A 1 92 ? -4.013 0.208 19.081 1.00 97.19 92 ILE A C 1
ATOM 748 O O . ILE A 1 92 ? -2.935 0.291 19.667 1.00 97.19 92 ILE A O 1
ATOM 752 N N . ARG A 1 93 ? -4.940 -0.696 19.397 1.00 95.25 93 ARG A N 1
ATOM 753 C CA . ARG A 1 93 ? -4.769 -1.685 20.469 1.00 95.25 93 ARG A CA 1
ATOM 754 C C . ARG A 1 93 ? -3.798 -2.782 20.039 1.00 95.25 93 ARG A C 1
ATOM 756 O O . ARG A 1 93 ? -3.678 -3.086 18.856 1.00 95.25 93 ARG A O 1
ATOM 763 N N . GLU A 1 94 ? -3.163 -3.432 21.011 1.00 92.31 94 GLU A N 1
ATOM 764 C CA . GLU A 1 94 ? -2.130 -4.446 20.749 1.00 92.31 94 GLU A CA 1
ATOM 765 C C . GLU A 1 94 ? -2.614 -5.651 19.934 1.00 92.31 94 GLU A C 1
ATOM 767 O O . GLU A 1 94 ? -1.815 -6.271 19.250 1.00 92.31 94 GLU A O 1
ATOM 772 N N . ASN A 1 95 ? -3.907 -5.980 19.953 1.00 93.88 95 ASN A N 1
ATOM 773 C CA . ASN A 1 95 ? -4.469 -7.097 19.190 1.00 93.88 95 ASN A CA 1
ATOM 774 C C . ASN A 1 95 ? -5.155 -6.681 17.877 1.00 93.88 95 ASN A C 1
ATOM 776 O O . ASN A 1 95 ? -5.766 -7.522 17.217 1.00 93.88 95 ASN A O 1
ATOM 780 N N . GLU A 1 96 ? -5.109 -5.401 17.504 1.00 96.50 96 GLU A N 1
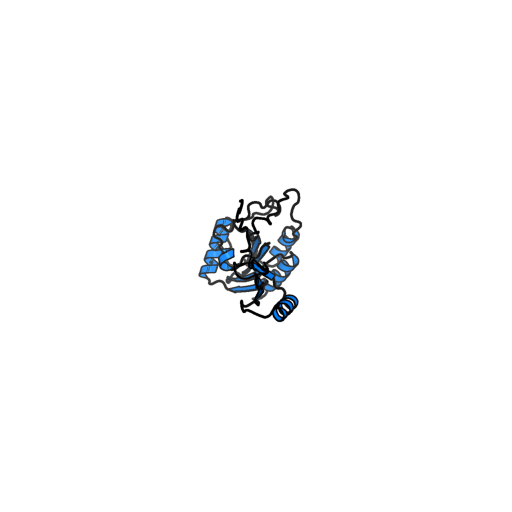ATOM 781 C CA . GLU A 1 96 ? -5.739 -4.921 16.276 1.00 96.50 96 GLU A CA 1
ATOM 782 C C . GLU A 1 96 ? -4.807 -5.100 15.076 1.00 96.50 96 GLU A C 1
ATOM 784 O O . GLU A 1 96 ? -3.660 -4.656 15.064 1.00 96.50 96 GLU A O 1
ATOM 789 N N . ASN A 1 97 ? -5.341 -5.706 14.019 1.00 98.00 97 ASN A N 1
ATOM 790 C CA . ASN A 1 97 ? -4.746 -5.633 12.695 1.00 98.00 97 ASN A CA 1
ATOM 791 C C . ASN A 1 97 ? -4.926 -4.220 12.133 1.00 98.00 97 ASN A C 1
ATOM 793 O O . ASN A 1 97 ? -5.892 -3.527 12.455 1.00 98.00 97 ASN A O 1
ATOM 797 N N . ILE A 1 98 ? -4.036 -3.795 11.246 1.00 98.56 98 ILE A N 1
ATOM 798 C CA . ILE A 1 98 ? -4.112 -2.499 10.576 1.00 98.56 98 ILE A CA 1
ATOM 799 C C . ILE A 1 98 ? -4.432 -2.727 9.103 1.00 98.56 98 ILE A C 1
ATOM 801 O O . ILE A 1 98 ? -3.803 -3.550 8.440 1.00 98.56 98 ILE A O 1
ATOM 805 N N . VAL A 1 99 ? -5.392 -1.965 8.584 1.00 98.44 99 VAL A N 1
ATOM 806 C CA . VAL A 1 99 ? -5.670 -1.877 7.148 1.00 98.44 99 VAL A CA 1
ATOM 807 C C . VAL A 1 99 ? -5.522 -0.432 6.713 1.00 98.44 99 VAL A C 1
ATOM 809 O O . VAL A 1 99 ? -6.183 0.451 7.255 1.00 98.44 99 VAL A O 1
ATOM 812 N N . ILE A 1 100 ? -4.684 -0.182 5.715 1.00 98.44 100 ILE A N 1
ATOM 813 C CA . ILE A 1 100 ? -4.493 1.150 5.144 1.00 98.44 100 ILE A CA 1
ATOM 814 C C . ILE A 1 100 ? -4.908 1.101 3.685 1.00 98.44 100 ILE A C 1
ATOM 816 O O . ILE A 1 100 ? -4.289 0.408 2.884 1.00 98.44 100 ILE A O 1
ATOM 820 N N . ASN A 1 101 ? -5.944 1.850 3.332 1.00 97.25 101 ASN A N 1
ATOM 821 C CA . ASN A 1 101 ? -6.254 2.162 1.945 1.00 97.25 101 ASN A CA 1
ATOM 822 C C . ASN A 1 101 ? -5.512 3.458 1.595 1.00 97.25 101 ASN A C 1
ATOM 824 O O . ASN A 1 101 ? -5.785 4.493 2.200 1.00 97.25 101 ASN A O 1
ATOM 828 N N . TYR A 1 102 ? -4.566 3.400 0.656 1.00 95.69 102 TYR A N 1
ATOM 829 C CA . TYR A 1 102 ? -3.650 4.502 0.357 1.00 95.69 102 TYR A CA 1
ATOM 830 C C . TYR A 1 102 ? -3.866 5.046 -1.057 1.00 95.69 102 TYR A C 1
ATOM 832 O O . TYR A 1 102 ? -3.798 4.287 -2.016 1.00 95.69 102 TYR A O 1
ATOM 840 N N . LEU A 1 103 ? -4.090 6.348 -1.215 1.00 93.19 103 LEU A N 1
ATOM 841 C CA . LEU A 1 103 ? -4.062 7.021 -2.516 1.00 93.19 103 LEU A CA 1
ATOM 842 C C . LEU A 1 103 ? -2.653 7.545 -2.790 1.00 93.19 103 LEU A C 1
ATOM 844 O O . LEU A 1 103 ? -2.178 8.450 -2.104 1.00 93.19 103 LEU A O 1
ATOM 848 N N . SER A 1 104 ? -1.986 6.961 -3.784 1.00 89.00 104 SER A N 1
ATOM 849 C CA . SER A 1 104 ? -0.630 7.342 -4.169 1.00 89.00 104 SER A CA 1
ATOM 850 C C . SER A 1 104 ? -0.610 8.614 -5.010 1.00 89.00 104 SER A C 1
ATOM 852 O O . SER A 1 104 ? -1.642 9.127 -5.440 1.00 89.00 104 SER A O 1
ATOM 854 N N . ARG A 1 105 ? 0.599 9.119 -5.249 1.00 84.12 105 ARG A N 1
ATOM 855 C CA . ARG A 1 105 ? 0.853 10.326 -6.037 1.00 84.12 105 ARG A CA 1
ATOM 856 C C . ARG A 1 105 ? 0.371 10.128 -7.480 1.00 84.12 105 ARG A C 1
ATOM 858 O O . ARG A 1 105 ? 0.695 9.119 -8.104 1.00 84.12 105 ARG A O 1
ATOM 865 N N . TYR A 1 106 ? -0.344 11.115 -8.017 1.00 71.12 106 TYR A N 1
ATOM 866 C CA . TYR A 1 106 ? -0.568 11.239 -9.459 1.00 71.12 106 TYR A CA 1
ATOM 867 C C . TYR A 1 106 ? 0.588 12.021 -10.093 1.00 71.12 106 TYR A C 1
ATOM 869 O O . TYR A 1 106 ? 1.117 12.935 -9.449 1.00 71.12 106 TYR A O 1
ATOM 877 N N . PRO A 1 107 ? 0.949 11.736 -11.354 1.00 66.88 107 PRO A N 1
ATOM 878 C CA . PRO A 1 107 ? 1.558 12.749 -12.208 1.00 66.88 107 PRO A CA 1
ATOM 879 C C . PRO A 1 107 ? 0.698 14.020 -12.165 1.00 66.88 107 PRO A C 1
ATOM 881 O O . PRO A 1 107 ? -0.528 13.930 -12.153 1.00 66.88 107 PRO A O 1
ATOM 884 N N . GLU A 1 108 ? 1.312 15.205 -12.105 1.00 60.31 108 GLU A N 1
ATOM 885 C CA . GLU A 1 108 ? 0.577 16.466 -11.886 1.00 60.31 108 GLU A CA 1
ATOM 886 C C . GLU A 1 108 ? -0.553 16.700 -12.902 1.00 60.31 108 GLU A C 1
ATOM 888 O O . GLU A 1 108 ? -1.583 17.272 -12.552 1.00 60.31 108 GLU A O 1
ATOM 893 N N . ASN A 1 109 ? -0.388 16.190 -14.123 1.00 60.53 109 ASN A N 1
ATOM 894 C CA . ASN A 1 109 ? -1.340 16.335 -15.224 1.00 60.53 109 ASN A CA 1
ATOM 895 C C . ASN A 1 109 ? -2.461 15.277 -15.235 1.00 60.53 109 ASN A C 1
ATOM 897 O O . ASN A 1 109 ? -3.389 15.404 -16.028 1.00 60.53 109 ASN A O 1
ATOM 901 N N . ASP A 1 110 ? -2.398 14.272 -14.357 1.00 63.16 110 ASP A N 1
ATOM 902 C CA . ASP A 1 110 ? -3.330 13.134 -14.324 1.00 63.16 110 ASP A CA 1
ATOM 903 C C . ASP A 1 110 ? -4.315 13.203 -13.144 1.00 63.16 110 ASP A C 1
ATOM 905 O O . ASP A 1 110 ? -5.070 12.258 -12.898 1.00 63.16 110 ASP A O 1
ATOM 909 N N . GLN A 1 111 ? -4.326 14.304 -12.380 1.00 64.81 111 GLN A N 1
ATOM 910 C CA . GLN A 1 111 ? -5.342 14.481 -11.341 1.00 64.81 111 GLN A CA 1
ATOM 911 C C . GLN A 1 111 ? -6.725 14.637 -11.994 1.00 64.81 111 GLN A C 1
ATOM 913 O O . GLN A 1 111 ? -6.854 15.409 -12.947 1.00 64.81 111 GLN A O 1
ATOM 918 N N . PRO A 1 112 ? -7.771 13.948 -11.493 1.00 64.12 112 PRO A N 1
ATOM 919 C CA . PRO A 1 112 ? -9.123 14.103 -12.016 1.00 64.12 112 PRO A CA 1
ATOM 920 C C . PRO A 1 112 ? -9.540 15.578 -11.981 1.00 64.12 112 PRO A C 1
ATOM 922 O O . PRO A 1 112 ? -9.710 16.155 -10.909 1.00 64.12 112 PRO A O 1
ATOM 925 N N . SER A 1 113 ? -9.677 16.187 -13.158 1.00 59.69 113 SER A N 1
ATOM 926 C CA . SER A 1 113 ? -10.055 17.595 -13.324 1.00 59.69 113 SER A CA 1
ATOM 927 C C . SER A 1 113 ? -11.565 17.818 -13.227 1.00 59.69 113 SER A C 1
ATOM 929 O O . SER A 1 113 ? -12.019 18.948 -13.049 1.00 59.69 113 SER A O 1
ATOM 931 N N . ASP A 1 114 ? -12.349 16.743 -13.340 1.00 55.12 114 ASP A N 1
ATOM 932 C CA . ASP A 1 114 ? -13.803 16.808 -13.372 1.00 55.12 114 ASP A CA 1
ATOM 933 C C . ASP A 1 114 ? -14.409 16.462 -12.004 1.00 55.12 114 ASP A C 1
ATOM 935 O O . ASP A 1 114 ? -14.550 15.302 -11.608 1.00 55.12 114 ASP A O 1
ATOM 939 N N . HIS A 1 115 ? -14.782 17.512 -11.277 1.00 60.69 115 HIS A N 1
ATOM 940 C CA . HIS A 1 115 ? -15.428 17.445 -9.967 1.00 60.69 115 HIS A CA 1
ATOM 941 C C . HIS A 1 115 ? -16.912 17.034 -10.035 1.00 60.69 115 HIS A C 1
ATOM 943 O O . HIS A 1 115 ? -17.564 16.916 -8.995 1.00 60.69 115 HIS A O 1
ATOM 949 N N . SER A 1 116 ? -17.479 16.836 -11.232 1.00 63.00 116 SER A N 1
ATOM 950 C CA . SER A 1 116 ? -18.916 16.576 -11.397 1.00 63.00 116 SER A CA 1
ATOM 951 C C . SER A 1 116 ? -19.336 15.143 -11.050 1.00 63.00 116 SER A C 1
ATOM 953 O O . SER A 1 116 ? -20.506 14.898 -10.744 1.00 63.00 116 SER A O 1
ATOM 955 N N . SER A 1 117 ? -18.399 14.188 -11.043 1.00 75.75 117 SER A N 1
ATOM 956 C CA . SER A 1 117 ? -18.689 12.779 -10.765 1.00 75.75 117 SER A CA 1
ATOM 957 C C . SER A 1 117 ? -17.853 12.237 -9.606 1.00 75.75 117 SER A C 1
ATOM 959 O O . SER A 1 117 ? -16.705 12.615 -9.408 1.00 75.75 117 SER A O 1
ATOM 961 N N . ARG A 1 118 ? -18.440 11.347 -8.798 1.00 85.88 118 ARG A N 1
ATOM 962 C CA . ARG A 1 118 ? -17.722 10.640 -7.726 1.00 85.88 118 ARG A CA 1
ATOM 963 C C . ARG A 1 118 ? -17.226 9.295 -8.232 1.00 85.88 118 ARG A C 1
ATOM 965 O O . ARG A 1 118 ? -17.935 8.610 -8.973 1.00 85.88 118 ARG A O 1
ATOM 972 N N . SER A 1 119 ? -16.064 8.872 -7.744 1.00 87.88 119 SER A N 1
ATOM 973 C CA . SER A 1 119 ? -15.498 7.565 -8.052 1.00 87.88 119 SER A CA 1
ATOM 974 C C . SER A 1 119 ? -16.481 6.438 -7.729 1.00 87.88 119 SER A C 1
ATOM 976 O O . SER A 1 119 ? -17.041 6.369 -6.631 1.00 87.88 119 SER A O 1
ATOM 978 N N . LYS A 1 120 ? -16.651 5.505 -8.670 1.00 90.31 120 LYS A N 1
ATOM 979 C CA . LYS A 1 120 ? -17.413 4.258 -8.471 1.00 90.31 120 LYS A CA 1
ATOM 980 C C . LYS A 1 120 ? -16.563 3.147 -7.853 1.00 90.31 120 LYS A C 1
ATOM 982 O O . LYS A 1 120 ? -16.958 1.980 -7.873 1.00 90.31 120 LYS A O 1
ATOM 987 N N . TRP A 1 121 ? -15.386 3.487 -7.333 1.00 91.69 121 TRP A N 1
ATOM 988 C CA . TRP A 1 121 ? -14.470 2.505 -6.792 1.00 91.69 121 TRP A CA 1
ATOM 989 C C . TRP A 1 121 ? -15.101 1.774 -5.599 1.00 91.69 121 TRP A C 1
ATOM 991 O O . TRP A 1 121 ? -15.439 2.350 -4.562 1.00 91.69 121 TRP A O 1
ATOM 1001 N N . ASN A 1 122 ? -15.309 0.470 -5.774 1.00 93.88 122 ASN A N 1
ATOM 1002 C CA . ASN A 1 122 ? -16.158 -0.339 -4.903 1.00 93.88 122 ASN A CA 1
ATOM 1003 C C . ASN A 1 122 ? -15.614 -0.529 -3.472 1.00 93.88 122 ASN A C 1
ATOM 1005 O O . ASN A 1 122 ? -16.363 -0.971 -2.597 1.00 93.88 122 ASN A O 1
ATOM 1009 N N . ILE A 1 123 ? -14.359 -0.151 -3.211 1.00 94.31 123 ILE A N 1
ATOM 1010 C CA . ILE A 1 123 ? -13.755 -0.109 -1.872 1.00 94.31 123 ILE A CA 1
ATOM 1011 C C . ILE A 1 123 ? -14.382 0.979 -0.992 1.00 94.31 123 ILE A C 1
ATOM 1013 O O . ILE A 1 123 ? -14.271 0.944 0.225 1.00 94.31 123 ILE A O 1
ATOM 1017 N N . TYR A 1 124 ? -15.096 1.942 -1.575 1.00 93.56 124 TYR A N 1
ATOM 1018 C CA . TYR A 1 124 ? -15.802 2.954 -0.798 1.00 93.56 124 TYR A CA 1
ATOM 1019 C C . TYR A 1 124 ? -17.168 2.459 -0.312 1.00 93.56 124 TYR A C 1
ATOM 1021 O O . TYR A 1 124 ? -17.805 3.108 0.522 1.00 93.56 124 TYR A O 1
ATOM 1029 N N . HIS A 1 125 ? -17.668 1.329 -0.814 1.00 93.88 125 HIS A N 1
ATOM 1030 C CA . HIS A 1 125 ? -19.018 0.868 -0.505 1.00 93.88 125 HIS A CA 1
ATOM 1031 C C . HIS A 1 125 ? -19.144 0.396 0.953 1.00 93.88 125 HIS A C 1
ATOM 1033 O O . HIS A 1 125 ? -18.257 -0.249 1.508 1.00 93.88 125 HIS A O 1
ATOM 1039 N N . LYS A 1 126 ? -20.298 0.667 1.582 1.00 91.50 126 LYS A N 1
ATOM 1040 C CA . LYS A 1 126 ? -20.556 0.294 2.988 1.00 91.50 126 LYS A CA 1
ATOM 1041 C C . LYS A 1 126 ? -20.411 -1.212 3.247 1.00 91.50 126 LYS A C 1
ATOM 1043 O O . LYS A 1 126 ? -19.988 -1.611 4.327 1.00 91.50 126 LYS A O 1
ATOM 1048 N N . ASN A 1 127 ? -20.756 -2.052 2.269 1.00 94.69 127 ASN A N 1
ATOM 1049 C CA . ASN A 1 127 ? -20.650 -3.506 2.402 1.00 94.69 127 ASN A CA 1
ATOM 1050 C C . ASN A 1 127 ? -19.200 -4.006 2.438 1.00 94.69 127 ASN A C 1
ATOM 1052 O O . ASN A 1 127 ? -18.952 -5.007 3.100 1.00 94.69 127 ASN A O 1
ATOM 1056 N N . TYR A 1 128 ? -18.260 -3.327 1.775 1.00 94.88 128 TYR A N 1
ATOM 1057 C CA . TYR A 1 128 ? -16.835 -3.630 1.907 1.00 94.88 128 TYR A CA 1
ATOM 1058 C C . TYR A 1 128 ? -16.375 -3.391 3.345 1.00 94.88 128 TYR A C 1
ATOM 1060 O O . TYR A 1 128 ? -15.865 -4.313 3.972 1.00 94.88 128 TYR A O 1
ATOM 1068 N N . LEU A 1 129 ? -16.653 -2.200 3.888 1.00 91.88 129 LEU A N 1
ATOM 1069 C CA . LEU A 1 129 ? -16.292 -1.847 5.264 1.00 91.88 129 LEU A CA 1
ATOM 1070 C C . LEU A 1 129 ? -16.875 -2.854 6.259 1.00 91.88 129 LEU A C 1
ATOM 1072 O O . LEU A 1 129 ? -16.150 -3.411 7.074 1.00 91.88 129 LEU A O 1
ATOM 1076 N N . LYS A 1 130 ? -18.173 -3.158 6.147 1.00 94.56 130 LYS A N 1
ATOM 1077 C CA . LYS A 1 130 ? -18.822 -4.133 7.030 1.00 94.56 130 LYS A CA 1
ATOM 1078 C C . LYS A 1 130 ? -18.137 -5.501 6.978 1.00 94.56 130 LYS A C 1
ATOM 1080 O O . LYS A 1 130 ? -17.865 -6.062 8.029 1.00 94.56 130 LYS A O 1
ATOM 1085 N N . LYS A 1 131 ? -17.868 -6.028 5.778 1.00 96.31 131 LYS A N 1
ATOM 1086 C CA . LYS A 1 131 ? -17.236 -7.345 5.617 1.00 96.31 131 LYS A CA 1
ATOM 1087 C C . LYS A 1 131 ? -15.811 -7.360 6.154 1.00 96.31 131 LYS A C 1
ATOM 1089 O O . LYS A 1 131 ? -15.459 -8.293 6.857 1.00 96.31 131 LYS A O 1
ATOM 1094 N N . LEU A 1 132 ? -15.022 -6.325 5.870 1.00 95.50 132 LEU A N 1
ATOM 1095 C CA . LEU A 1 132 ? -13.639 -6.234 6.332 1.00 95.50 132 LEU A CA 1
ATOM 1096 C C . LEU A 1 132 ? -13.569 -6.314 7.862 1.00 95.50 132 LEU A C 1
ATOM 1098 O O . LEU A 1 132 ? -12.881 -7.173 8.396 1.00 95.50 132 LEU A O 1
ATOM 1102 N N . HIS A 1 133 ? -14.359 -5.494 8.561 1.00 94.31 133 HIS A N 1
ATOM 1103 C CA . HIS A 1 133 ? -14.402 -5.458 10.031 1.00 94.31 133 HIS A CA 1
ATOM 1104 C C . HIS A 1 133 ? -15.024 -6.711 10.677 1.00 94.31 133 HIS A C 1
ATOM 1106 O O . HIS A 1 133 ? -14.944 -6.869 11.890 1.00 94.31 133 HIS A O 1
ATOM 1112 N N . GLN A 1 134 ? -15.636 -7.606 9.894 1.00 95.19 134 GLN A N 1
ATOM 1113 C CA . GLN A 1 134 ? -16.098 -8.917 10.367 1.00 95.19 134 GLN A CA 1
ATOM 1114 C C . GLN A 1 134 ? -15.004 -9.993 10.309 1.00 95.19 134 GLN A C 1
ATOM 1116 O O . GLN A 1 134 ? -15.164 -11.028 10.950 1.00 95.19 134 GLN A O 1
ATOM 1121 N N . LEU A 1 135 ? -13.922 -9.779 9.550 1.00 94.62 135 LEU A N 1
ATOM 1122 C CA . LEU A 1 135 ? -12.862 -10.779 9.381 1.00 94.62 135 LEU A CA 1
ATOM 1123 C C . LEU A 1 135 ? -11.966 -10.892 10.617 1.00 94.62 135 LEU A C 1
ATOM 1125 O O . LEU A 1 135 ? -11.574 -11.994 10.987 1.00 94.62 135 LEU A O 1
ATOM 1129 N N . ALA A 1 136 ? -11.629 -9.758 11.232 1.00 94.06 136 ALA A N 1
ATOM 1130 C CA . ALA A 1 136 ? -10.731 -9.681 12.377 1.00 94.06 136 ALA A CA 1
ATOM 1131 C C . ALA A 1 136 ? -10.900 -8.335 13.111 1.00 94.06 136 ALA A C 1
ATOM 1133 O O . ALA A 1 136 ? -11.467 -7.395 12.544 1.00 94.06 136 ALA A O 1
ATOM 1134 N N . PRO A 1 137 ? -10.365 -8.187 14.339 1.00 95.31 137 PRO A N 1
ATOM 1135 C CA . PRO A 1 137 ? -10.198 -6.878 14.963 1.00 95.31 137 PRO A CA 1
ATOM 1136 C C . PRO A 1 137 ? -9.296 -6.007 14.081 1.00 95.31 137 PRO A C 1
ATOM 1138 O O . PRO A 1 137 ? -8.115 -6.314 13.914 1.00 95.31 137 PRO A O 1
ATOM 1141 N N . ILE A 1 138 ? -9.856 -4.955 13.477 1.00 96.38 138 ILE A N 1
ATOM 1142 C CA . ILE A 1 138 ? -9.166 -4.109 12.494 1.00 96.38 138 ILE A CA 1
ATOM 1143 C C . ILE A 1 138 ? -9.261 -2.631 12.879 1.00 96.38 138 ILE A C 1
ATOM 1145 O O . ILE A 1 138 ? -10.344 -2.093 13.118 1.00 96.38 138 ILE A O 1
ATOM 1149 N N . LYS A 1 139 ? -8.121 -1.939 12.827 1.00 97.56 139 LYS A N 1
ATOM 1150 C CA . LYS A 1 139 ? -8.040 -0.486 12.699 1.00 97.56 139 LYS A CA 1
ATOM 1151 C C . LYS A 1 139 ? -7.815 -0.121 11.238 1.00 97.56 139 LYS A C 1
ATOM 1153 O O . LYS A 1 139 ? -6.797 -0.475 10.650 1.00 97.56 139 LYS A O 1
ATOM 1158 N N . GLN A 1 140 ? -8.767 0.595 10.651 1.00 97.25 140 GLN A N 1
ATOM 1159 C CA . GLN A 1 140 ? -8.689 1.001 9.253 1.00 97.25 140 GLN A CA 1
ATOM 1160 C C . GLN A 1 140 ? -8.347 2.485 9.113 1.00 97.25 140 GLN A C 1
ATOM 1162 O O . GLN A 1 140 ? -8.941 3.324 9.795 1.00 97.25 140 GLN A O 1
ATOM 1167 N N . PHE A 1 141 ? -7.463 2.797 8.167 1.00 98.00 141 PHE A N 1
ATOM 1168 C CA . PHE A 1 141 ? -7.052 4.149 7.808 1.00 98.00 141 PHE A CA 1
ATOM 1169 C C . PHE A 1 141 ? -7.241 4.394 6.310 1.00 98.00 141 PHE A C 1
ATOM 1171 O O . PHE A 1 141 ? -6.893 3.560 5.475 1.00 98.00 141 PHE A O 1
ATOM 1178 N N . TRP A 1 142 ? -7.789 5.560 5.982 1.00 97.38 142 TRP A N 1
ATOM 1179 C CA . TRP A 1 142 ? -7.837 6.095 4.627 1.00 97.38 142 TRP A CA 1
ATOM 1180 C C . TRP A 1 142 ? -6.735 7.138 4.531 1.00 97.38 142 TRP A C 1
ATOM 1182 O O . TRP A 1 142 ? -6.815 8.161 5.204 1.00 97.38 142 TRP A O 1
ATOM 1192 N N . MET A 1 143 ? -5.682 6.863 3.770 1.00 97.19 143 MET A N 1
ATOM 1193 C CA . MET A 1 143 ? -4.502 7.723 3.701 1.00 97.19 143 MET A CA 1
ATOM 1194 C C . MET A 1 143 ? -4.204 8.156 2.276 1.00 97.19 143 MET A C 1
ATOM 1196 O O . MET A 1 143 ? -4.565 7.465 1.327 1.00 97.19 143 MET A O 1
ATOM 1200 N N . HIS A 1 144 ? -3.551 9.297 2.110 1.00 95.06 144 HIS A N 1
ATOM 1201 C CA . HIS A 1 144 ? -3.146 9.772 0.794 1.00 95.06 144 HIS A CA 1
ATOM 1202 C C . HIS A 1 144 ? -1.774 10.432 0.828 1.00 95.06 144 HIS A C 1
ATOM 1204 O O . HIS A 1 144 ? -1.344 10.959 1.855 1.00 95.06 144 HIS A O 1
ATOM 1210 N N . ALA A 1 145 ? -1.103 10.431 -0.321 1.00 93.31 145 ALA A N 1
ATOM 1211 C CA . ALA A 1 145 ? 0.123 11.184 -0.498 1.00 93.31 145 ALA A CA 1
ATOM 1212 C C . ALA A 1 145 ? -0.132 12.698 -0.310 1.00 93.31 145 ALA A C 1
ATOM 1214 O O . ALA A 1 145 ? -1.175 13.198 -0.753 1.00 93.31 145 ALA A O 1
ATOM 1215 N N . PRO A 1 146 ? 0.815 13.458 0.270 1.00 91.69 146 PRO A N 1
ATOM 1216 C CA . PRO A 1 146 ? 0.648 14.899 0.509 1.00 91.69 146 PRO A CA 1
ATOM 1217 C C . PRO A 1 146 ? 0.415 15.739 -0.752 1.00 91.69 146 PRO A C 1
ATOM 1219 O O . PRO A 1 146 ? -0.137 16.831 -0.680 1.00 91.69 146 PRO A O 1
ATOM 1222 N N . THR A 1 147 ? 0.819 15.241 -1.923 1.00 88.38 147 THR A N 1
ATOM 1223 C CA . THR A 1 147 ? 0.676 15.950 -3.204 1.00 88.38 147 THR A CA 1
ATOM 1224 C C . THR A 1 147 ? -0.749 15.930 -3.769 1.00 88.38 147 THR A C 1
ATOM 1226 O O . THR A 1 147 ? -1.030 16.603 -4.766 1.00 88.38 147 THR A O 1
ATOM 1229 N N . ILE A 1 148 ? -1.662 15.166 -3.162 1.00 87.94 148 ILE A N 1
ATOM 1230 C CA . ILE A 1 148 ? -3.071 15.119 -3.556 1.00 87.94 148 ILE A CA 1
ATOM 1231 C C . ILE A 1 148 ? -3.776 16.390 -3.080 1.00 87.94 148 ILE A C 1
ATOM 1233 O O . ILE A 1 148 ? -3.916 16.619 -1.882 1.00 87.94 148 ILE A O 1
ATOM 1237 N N . LYS A 1 149 ? -4.239 17.208 -4.033 1.00 83.38 149 LYS A N 1
ATOM 1238 C CA . LYS A 1 149 ? -4.838 18.526 -3.757 1.00 83.38 149 LYS A CA 1
ATOM 1239 C C . LYS A 1 149 ? -6.341 18.470 -3.481 1.00 83.38 149 LYS A C 1
ATOM 1241 O O . LYS A 1 149 ? -6.870 19.346 -2.807 1.00 83.38 149 LYS A O 1
ATOM 1246 N N . THR A 1 150 ? -7.035 17.463 -4.010 1.00 85.81 150 THR A N 1
ATOM 1247 C CA . THR A 1 150 ? -8.482 17.276 -3.836 1.00 85.81 150 THR A CA 1
ATOM 1248 C C . THR A 1 150 ? -8.825 15.805 -3.634 1.00 85.81 150 THR A C 1
ATOM 1250 O O . THR A 1 150 ? -8.205 14.913 -4.212 1.00 85.81 150 THR A O 1
ATOM 1253 N N . LEU A 1 151 ? -9.836 15.557 -2.802 1.00 89.31 151 LEU A N 1
ATOM 1254 C CA . LEU A 1 151 ? -10.329 14.225 -2.454 1.00 89.31 151 LEU A CA 1
ATOM 1255 C C . LEU A 1 151 ? -11.838 14.079 -2.710 1.00 89.31 151 LEU A C 1
ATOM 1257 O O . LEU A 1 151 ? -12.424 13.051 -2.363 1.00 89.31 151 LEU A O 1
ATOM 1261 N N . ASP A 1 152 ? -12.483 15.069 -3.337 1.00 88.00 152 ASP A N 1
ATOM 1262 C CA . ASP A 1 152 ? -13.935 15.066 -3.572 1.00 88.00 152 ASP A CA 1
ATOM 1263 C C . ASP A 1 152 ? -14.369 13.878 -4.437 1.00 88.00 152 ASP A C 1
ATOM 1265 O O . ASP A 1 152 ? -15.331 13.171 -4.113 1.00 88.00 152 ASP A O 1
ATOM 1269 N N . TYR A 1 153 ? -13.581 13.588 -5.478 1.00 87.44 153 TYR A N 1
ATOM 1270 C CA . TYR A 1 153 ? -13.737 12.401 -6.321 1.00 87.44 153 TYR A CA 1
ATOM 1271 C C . TYR A 1 153 ? -13.688 11.098 -5.500 1.00 87.44 153 TYR A C 1
ATOM 1273 O O . TYR A 1 153 ? -14.386 10.128 -5.803 1.00 87.44 153 TYR A O 1
ATOM 1281 N N . HIS A 1 154 ? -12.925 11.095 -4.406 1.00 90.38 154 HIS A N 1
ATOM 1282 C CA . HIS A 1 154 ? -12.684 9.963 -3.514 1.00 90.38 154 HIS A CA 1
ATOM 1283 C C . HIS A 1 154 ? -13.551 9.997 -2.239 1.00 90.38 154 HIS A C 1
ATOM 1285 O O . HIS A 1 154 ? -13.168 9.453 -1.203 1.00 90.38 154 HIS A O 1
ATOM 1291 N N . HIS A 1 155 ? -14.753 10.584 -2.314 1.00 91.06 155 HIS A N 1
ATOM 1292 C CA . HIS A 1 155 ? -15.756 10.576 -1.233 1.00 91.06 155 HIS A CA 1
ATOM 1293 C C . HIS A 1 155 ? -15.267 11.217 0.081 1.00 91.06 155 HIS A C 1
ATOM 1295 O O . HIS A 1 155 ? -15.599 10.728 1.166 1.00 91.06 155 HIS A O 1
ATOM 1301 N N . ALA A 1 156 ? -14.513 12.321 0.005 1.00 90.31 156 ALA A N 1
ATOM 1302 C CA . ALA A 1 156 ? -14.019 13.061 1.177 1.00 90.31 156 ALA A CA 1
ATOM 1303 C C . ALA A 1 156 ? -15.113 13.484 2.171 1.00 90.31 156 ALA A C 1
ATOM 1305 O O . ALA A 1 156 ? -14.881 13.545 3.371 1.00 90.31 156 ALA A O 1
ATOM 1306 N N . ASN A 1 157 ? -16.342 13.690 1.698 1.00 89.44 157 ASN A N 1
ATOM 1307 C CA . ASN A 1 157 ? -17.486 14.016 2.548 1.00 89.44 157 ASN A CA 1
ATOM 1308 C C . ASN A 1 157 ? -17.936 12.871 3.480 1.00 89.44 157 ASN A C 1
ATOM 1310 O O . ASN A 1 157 ? -18.783 13.083 4.345 1.00 89.44 157 ASN A O 1
ATOM 1314 N N . ARG A 1 158 ? -17.440 11.644 3.280 1.00 91.00 158 ARG A N 1
ATOM 1315 C CA . ARG A 1 158 ? -17.806 10.461 4.079 1.00 91.00 158 ARG A CA 1
ATOM 1316 C C . ARG A 1 158 ? -16.600 9.703 4.627 1.00 91.00 158 ARG A C 1
ATOM 1318 O O . ARG A 1 158 ? -16.744 8.984 5.615 1.00 91.00 158 ARG A O 1
ATOM 1325 N N . LEU A 1 159 ? -15.450 9.794 3.969 1.00 93.06 159 LEU A N 1
ATOM 1326 C CA . LEU A 1 159 ? -14.230 9.105 4.371 1.00 93.06 159 LEU A CA 1
ATOM 1327 C C . LEU A 1 159 ? -13.271 10.093 5.023 1.00 93.06 159 LEU A C 1
ATOM 1329 O O . LEU A 1 159 ? -12.975 11.141 4.459 1.00 93.06 159 LEU A O 1
ATOM 1333 N N . ASN A 1 160 ? -12.766 9.725 6.198 1.00 94.75 160 ASN A N 1
ATOM 1334 C CA . ASN A 1 160 ? -11.759 10.506 6.904 1.00 94.75 160 ASN A CA 1
ATOM 1335 C C . ASN A 1 160 ? -10.371 10.217 6.327 1.00 94.75 160 ASN A C 1
ATOM 1337 O O . ASN A 1 160 ? -9.652 9.358 6.844 1.00 94.75 160 ASN A O 1
ATOM 1341 N N . TRP A 1 161 ? -10.050 10.891 5.228 1.00 96.19 161 TRP A N 1
ATOM 1342 C CA . TRP A 1 161 ? -8.735 10.846 4.606 1.00 96.19 161 TRP A CA 1
ATOM 1343 C C . TRP A 1 161 ? -7.696 11.569 5.466 1.00 96.19 161 TRP A C 1
ATOM 1345 O O . TRP A 1 161 ? -7.938 12.676 5.937 1.00 96.19 161 TRP A O 1
ATOM 1355 N N . LEU A 1 162 ? -6.544 10.933 5.654 1.00 97.00 162 LEU A N 1
ATOM 1356 C CA . LEU A 1 162 ? -5.405 11.460 6.397 1.00 97.00 162 LEU A CA 1
ATOM 1357 C C . LEU A 1 162 ? -4.214 11.618 5.450 1.00 97.00 162 LEU A C 1
ATOM 1359 O O . LEU A 1 162 ? -3.861 10.679 4.732 1.00 97.00 162 LEU A O 1
ATOM 1363 N N . ALA A 1 163 ? -3.577 12.782 5.462 1.00 96.38 163 ALA A N 1
ATOM 1364 C CA . ALA A 1 163 ? -2.365 12.999 4.688 1.00 96.38 163 ALA A CA 1
ATOM 1365 C C . ALA A 1 163 ? -1.185 12.249 5.325 1.00 96.38 163 ALA A C 1
ATOM 1367 O O . ALA A 1 163 ? -0.960 12.328 6.533 1.00 96.38 163 ALA A O 1
ATOM 1368 N N . ASP A 1 164 ? -0.401 11.545 4.510 1.00 96.00 164 ASP A N 1
ATOM 1369 C CA . ASP A 1 164 ? 0.885 10.968 4.914 1.00 96.00 164 ASP A CA 1
ATOM 1370 C C . ASP A 1 164 ? 1.972 12.057 4.926 1.00 96.00 164 ASP A C 1
ATOM 1372 O O . ASP A 1 164 ? 2.909 12.024 4.138 1.00 96.00 164 ASP A O 1
ATOM 1376 N N . GLU A 1 165 ? 1.813 13.080 5.775 1.00 92.62 165 GLU A N 1
ATOM 1377 C CA . GLU A 1 16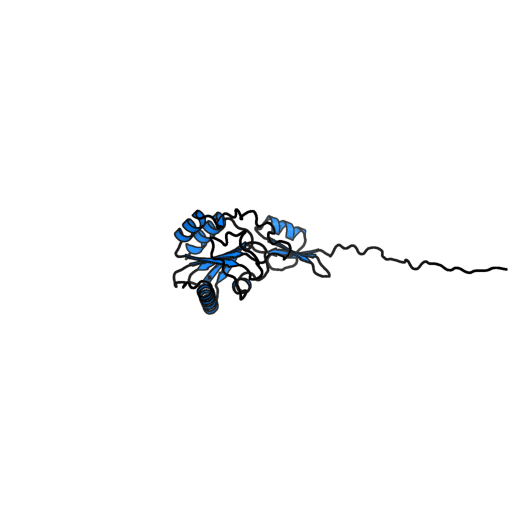5 ? 2.626 14.314 5.776 1.00 92.62 165 GLU A CA 1
ATOM 1378 C C . GLU A 1 165 ? 4.142 14.089 5.867 1.00 92.62 165 GLU A C 1
ATOM 1380 O O . GLU A 1 165 ? 4.919 14.942 5.448 1.00 92.62 165 GLU A O 1
ATOM 1385 N N . LYS A 1 166 ? 4.567 12.953 6.432 1.00 94.19 166 LYS A N 1
ATOM 1386 C CA . LYS A 1 166 ? 5.983 12.595 6.598 1.00 94.19 166 LYS A CA 1
ATOM 1387 C C . LYS A 1 166 ? 6.464 11.584 5.558 1.00 94.19 166 LYS A C 1
ATOM 1389 O O . LYS A 1 166 ? 7.566 11.063 5.707 1.00 94.19 166 LYS A O 1
ATOM 1394 N N . ASP A 1 167 ? 5.628 11.267 4.565 1.00 92.88 167 ASP A N 1
ATOM 1395 C CA . ASP A 1 167 ? 5.846 10.196 3.590 1.00 92.88 167 ASP A CA 1
ATOM 1396 C C . ASP A 1 167 ? 6.224 8.861 4.265 1.00 92.88 167 ASP A C 1
ATOM 1398 O O . ASP A 1 167 ? 6.995 8.062 3.731 1.00 92.88 167 ASP A O 1
ATOM 1402 N N . ALA A 1 168 ? 5.706 8.607 5.470 1.00 95.50 168 ALA A N 1
ATOM 1403 C CA . ALA A 1 168 ? 6.120 7.473 6.283 1.00 95.50 168 ALA A CA 1
ATOM 1404 C C . ALA A 1 168 ? 5.721 6.152 5.617 1.00 95.50 168 ALA A C 1
ATOM 1406 O O . ALA A 1 168 ? 6.511 5.209 5.590 1.00 95.50 168 ALA A O 1
ATOM 1407 N N . LEU A 1 169 ? 4.520 6.079 5.032 1.00 95.12 169 LEU A N 1
ATOM 1408 C CA . LEU A 1 169 ? 4.084 4.881 4.314 1.00 95.12 169 LEU A CA 1
ATOM 1409 C C . LEU A 1 169 ? 4.838 4.715 2.999 1.00 95.12 169 LEU A C 1
ATOM 1411 O O . LEU A 1 169 ? 5.185 3.593 2.630 1.00 95.12 169 LEU A O 1
ATOM 1415 N N . PHE A 1 170 ? 5.121 5.824 2.316 1.00 90.94 170 PHE A N 1
ATOM 1416 C CA . PHE A 1 170 ? 5.917 5.801 1.096 1.00 90.94 170 PHE A CA 1
ATOM 1417 C C . PHE A 1 170 ? 7.323 5.246 1.358 1.00 90.94 170 PHE A C 1
ATOM 1419 O O . PHE A 1 170 ? 7.746 4.308 0.688 1.00 90.94 170 PHE A O 1
ATOM 1426 N N . ILE A 1 171 ? 8.010 5.745 2.386 1.00 92.81 171 ILE A N 1
ATOM 1427 C CA . ILE A 1 171 ? 9.358 5.296 2.760 1.00 92.81 171 ILE A CA 1
ATOM 1428 C C . ILE A 1 171 ? 9.359 3.821 3.190 1.00 92.81 171 ILE A C 1
ATOM 1430 O O . ILE A 1 171 ? 10.257 3.070 2.808 1.00 92.81 171 ILE A O 1
ATOM 1434 N N . LEU A 1 172 ? 8.364 3.394 3.975 1.00 95.25 172 LEU A N 1
ATOM 1435 C CA . LEU A 1 172 ? 8.315 2.030 4.510 1.00 95.25 172 LEU A CA 1
ATOM 1436 C C . LEU A 1 172 ? 7.924 0.980 3.466 1.00 95.25 172 LEU A C 1
ATOM 1438 O O . LEU A 1 172 ? 8.482 -0.118 3.473 1.00 95.25 172 LEU A O 1
ATOM 1442 N N . PHE A 1 173 ? 6.972 1.295 2.586 1.00 93.62 173 PHE A N 1
ATOM 1443 C CA . PHE A 1 173 ? 6.347 0.303 1.707 1.00 93.62 173 PHE A CA 1
ATOM 1444 C C . PHE A 1 173 ? 6.527 0.608 0.224 1.00 93.62 173 PHE A C 1
ATOM 1446 O O . PHE A 1 173 ? 6.740 -0.304 -0.569 1.00 93.62 173 PHE A O 1
ATOM 1453 N N . PHE A 1 174 ? 6.462 1.875 -0.178 1.00 86.44 174 PHE A N 1
ATOM 1454 C CA . PHE A 1 174 ? 6.366 2.266 -1.583 1.00 86.44 174 PHE A CA 1
ATOM 1455 C C . PHE A 1 174 ? 7.668 2.908 -2.064 1.00 86.44 174 PHE A C 1
ATOM 1457 O O . PHE A 1 174 ? 7.688 4.070 -2.454 1.00 86.44 174 PHE A O 1
ATOM 1464 N N . LYS A 1 175 ? 8.757 2.125 -2.103 1.00 74.88 175 LYS A N 1
ATOM 1465 C CA . LYS A 1 175 ? 10.110 2.539 -2.560 1.00 74.88 175 LYS A CA 1
ATOM 1466 C C . LYS A 1 175 ? 10.177 3.097 -3.994 1.00 74.88 175 LYS A C 1
ATOM 1468 O O . LYS A 1 175 ? 11.246 3.421 -4.497 1.00 74.88 175 LYS A O 1
ATOM 1473 N N . GLN A 1 176 ? 9.035 3.186 -4.658 1.00 77.44 176 GLN A N 1
ATOM 1474 C CA . GLN A 1 176 ? 8.833 3.721 -5.984 1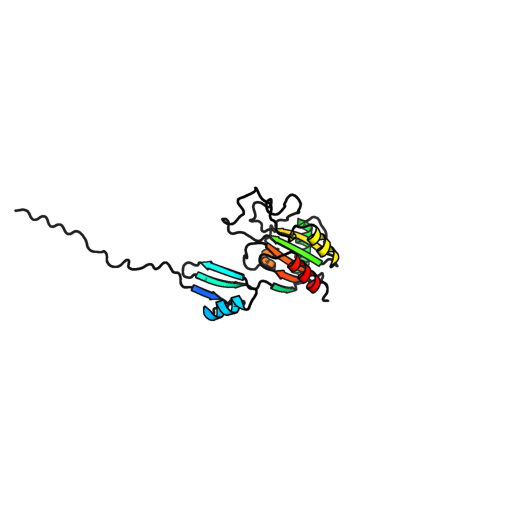.00 77.44 176 GLN A CA 1
ATOM 1475 C C . GLN A 1 176 ? 7.386 4.193 -6.124 1.00 77.44 176 GLN A C 1
ATOM 1477 O O . GLN A 1 176 ? 6.447 3.565 -5.626 1.00 77.44 176 GLN A O 1
ATOM 1482 N N . THR A 1 177 ? 7.198 5.295 -6.843 1.00 75.62 177 THR A N 1
ATOM 1483 C CA . THR A 1 177 ? 5.864 5.830 -7.099 1.00 75.62 177 THR A CA 1
ATOM 1484 C C . THR A 1 177 ? 5.144 4.951 -8.112 1.00 75.62 177 THR A C 1
ATOM 1486 O O . THR A 1 177 ? 5.476 4.942 -9.296 1.00 75.62 177 THR A O 1
ATOM 1489 N N . VAL A 1 178 ? 4.130 4.237 -7.639 1.00 78.00 178 VAL A N 1
ATOM 1490 C CA . VAL A 1 178 ? 3.092 3.650 -8.483 1.00 78.00 178 VAL A CA 1
ATOM 1491 C C . VAL A 1 178 ? 1.871 4.560 -8.376 1.00 78.00 178 VAL A C 1
ATOM 1493 O O . VAL A 1 178 ? 1.417 4.783 -7.249 1.00 78.00 178 VAL A O 1
ATOM 1496 N N . PRO A 1 179 ? 1.370 5.129 -9.487 1.00 74.31 179 PRO A N 1
ATOM 1497 C CA . PRO A 1 179 ? 0.166 5.947 -9.456 1.00 74.31 179 PRO A CA 1
ATOM 1498 C C . PRO A 1 179 ? -1.057 5.098 -9.094 1.00 74.31 179 PRO A C 1
ATOM 1500 O O . PRO A 1 179 ? -1.028 3.872 -9.210 1.00 74.31 179 PRO A O 1
ATOM 1503 N N . LEU A 1 180 ? -2.154 5.769 -8.730 1.00 76.62 180 LEU A N 1
ATOM 1504 C CA . LEU A 1 180 ? -3.427 5.169 -8.301 1.00 76.62 180 LEU A CA 1
ATOM 1505 C C . LEU A 1 180 ? -3.379 4.682 -6.844 1.00 76.62 180 LEU A C 1
ATOM 1507 O O . LEU A 1 180 ? -2.510 5.084 -6.070 1.00 76.62 180 LEU A O 1
ATOM 1511 N N . GLY A 1 181 ? -4.375 3.914 -6.400 1.00 86.31 181 GLY A N 1
ATOM 1512 C CA . GLY A 1 181 ? -4.438 3.528 -4.993 1.00 86.31 181 GLY A CA 1
ATOM 1513 C C . GLY A 1 181 ? -3.806 2.172 -4.698 1.00 86.31 181 GLY A C 1
ATOM 1514 O O . GLY A 1 181 ? -3.990 1.210 -5.433 1.00 86.31 181 GLY A O 1
ATOM 1515 N N . ASN A 1 182 ? -3.121 2.115 -3.562 1.00 93.94 182 ASN A N 1
ATOM 1516 C CA . ASN A 1 182 ? -2.465 0.960 -2.962 1.00 93.94 182 ASN A CA 1
ATOM 1517 C C . ASN A 1 182 ? -3.227 0.535 -1.694 1.00 93.94 182 ASN A C 1
ATOM 1519 O O . ASN A 1 182 ? -4.092 1.269 -1.190 1.00 93.94 182 ASN A O 1
ATOM 1523 N N . TYR A 1 183 ? -2.911 -0.631 -1.137 1.00 97.00 183 TYR A N 1
ATOM 1524 C CA . TYR A 1 183 ? -3.332 -0.949 0.229 1.00 97.00 183 TYR A CA 1
ATOM 1525 C C . TYR A 1 183 ? -2.283 -1.740 0.998 1.00 97.00 183 TYR A C 1
ATOM 1527 O O . TYR A 1 183 ? -1.447 -2.418 0.408 1.00 97.00 183 TYR A O 1
ATOM 1535 N N . ILE A 1 184 ? -2.347 -1.640 2.323 1.00 98.31 184 ILE A N 1
ATOM 1536 C CA . ILE A 1 184 ? -1.447 -2.311 3.259 1.00 98.31 184 ILE A CA 1
ATOM 1537 C C . ILE A 1 184 ? -2.297 -3.042 4.301 1.00 98.31 184 ILE A C 1
ATOM 1539 O O . ILE A 1 184 ? -3.279 -2.495 4.805 1.00 98.31 184 ILE A O 1
ATOM 1543 N N . LEU A 1 185 ? -1.904 -4.266 4.625 1.00 98.62 185 LEU A N 1
ATOM 1544 C CA . LEU A 1 185 ? -2.414 -5.091 5.713 1.00 98.62 185 LEU A CA 1
ATOM 1545 C C . LEU A 1 185 ? -1.259 -5.334 6.685 1.00 98.62 185 LEU A C 1
ATOM 1547 O O . LEU A 1 185 ? -0.175 -5.718 6.251 1.00 98.62 185 LEU A O 1
ATOM 1551 N N . ILE A 1 186 ? -1.464 -5.123 7.983 1.00 98.56 186 ILE A N 1
ATOM 1552 C CA . ILE A 1 186 ? -0.424 -5.324 9.001 1.00 98.56 186 ILE A CA 1
ATOM 1553 C C . ILE A 1 186 ? -1.017 -6.069 10.191 1.00 98.56 186 ILE A C 1
ATOM 1555 O O . ILE A 1 186 ? -2.095 -5.722 10.670 1.00 98.56 186 ILE A O 1
ATOM 1559 N N . LYS A 1 187 ? -0.309 -7.084 10.674 1.00 97.88 187 LYS A N 1
ATOM 1560 C CA . LYS A 1 187 ? -0.653 -7.825 11.888 1.00 97.88 187 LYS A CA 1
ATOM 1561 C C . LYS A 1 187 ? -0.115 -7.148 13.151 1.00 97.88 187 LYS A C 1
ATOM 1563 O O . LYS A 1 187 ? 0.865 -6.406 13.069 1.00 97.88 187 LYS A O 1
ATOM 1568 N N . PRO A 1 188 ? -0.648 -7.506 14.332 1.00 97.12 188 PRO A N 1
ATOM 1569 C CA . PRO A 1 188 ? -0.094 -7.136 15.636 1.00 97.12 188 PRO A CA 1
ATOM 1570 C C . PRO A 1 188 ? 1.412 -7.364 15.826 1.00 97.12 188 PRO A C 1
ATOM 1572 O O . PRO A 1 188 ? 2.054 -6.655 16.590 1.00 97.12 188 PRO A O 1
ATOM 1575 N N . ASN A 1 189 ? 1.997 -8.342 15.133 1.00 96.06 189 ASN A N 1
ATOM 1576 C CA . ASN A 1 189 ? 3.425 -8.658 15.221 1.00 96.06 189 ASN A CA 1
ATOM 1577 C C . ASN A 1 189 ? 4.294 -7.915 14.188 1.00 96.06 189 ASN A C 1
ATOM 1579 O O . ASN A 1 189 ? 5.468 -8.240 14.032 1.00 96.06 189 ASN A O 1
ATOM 1583 N N . GLY A 1 190 ? 3.729 -6.961 13.442 1.00 97.69 190 GLY A N 1
ATOM 1584 C CA . GLY A 1 190 ? 4.447 -6.199 12.422 1.00 97.69 190 GLY A CA 1
ATOM 1585 C C . GLY A 1 190 ? 4.643 -6.926 11.087 1.00 97.69 190 GLY A C 1
ATOM 1586 O O . GLY A 1 190 ? 5.190 -6.320 10.162 1.00 97.69 190 GLY A O 1
ATOM 1587 N N . ARG A 1 191 ? 4.185 -8.183 10.936 1.00 98.25 191 ARG A N 1
ATOM 1588 C CA . ARG A 1 191 ? 4.083 -8.825 9.613 1.00 98.25 191 ARG A CA 1
ATOM 1589 C C . ARG A 1 191 ? 3.141 -8.004 8.747 1.00 98.25 191 ARG A C 1
ATOM 1591 O O . ARG A 1 191 ? 2.055 -7.637 9.197 1.00 98.25 191 ARG A O 1
ATOM 1598 N N . TYR A 1 192 ? 3.524 -7.764 7.504 1.00 98.38 192 TYR A N 1
ATOM 1599 C CA . TYR A 1 192 ? 2.726 -6.994 6.567 1.00 98.38 192 TYR A CA 1
ATOM 1600 C C . TYR A 1 192 ? 2.585 -7.681 5.215 1.00 98.38 192 TYR A C 1
ATOM 1602 O O . TYR A 1 192 ? 3.426 -8.480 4.795 1.00 98.38 192 TYR A O 1
ATOM 1610 N N . TYR A 1 193 ? 1.522 -7.287 4.532 1.00 97.81 193 TYR A N 1
ATOM 1611 C CA . TYR A 1 193 ? 1.290 -7.474 3.113 1.00 97.81 193 TYR A CA 1
ATOM 1612 C C . TYR A 1 193 ? 0.924 -6.104 2.530 1.00 97.81 193 TYR A C 1
ATOM 1614 O O . TYR A 1 193 ? 0.134 -5.376 3.130 1.00 97.81 193 TYR A O 1
ATOM 1622 N N . TYR A 1 194 ? 1.447 -5.735 1.365 1.00 96.75 194 TYR A N 1
ATOM 1623 C CA . TYR A 1 194 ? 0.951 -4.580 0.625 1.00 96.75 194 TYR A CA 1
ATOM 1624 C C . TYR A 1 194 ? 0.777 -4.885 -0.856 1.00 96.75 194 TYR A C 1
ATOM 1626 O O . TYR A 1 194 ? 1.451 -5.742 -1.429 1.00 96.75 194 TYR A O 1
ATOM 1634 N N . TYR A 1 195 ? -0.147 -4.145 -1.462 1.00 95.31 195 TYR A N 1
ATOM 1635 C CA . TYR A 1 195 ? -0.484 -4.236 -2.870 1.00 95.31 195 TYR A CA 1
ATOM 1636 C C . TYR A 1 195 ? -0.301 -2.891 -3.565 1.00 95.31 195 TYR A C 1
ATOM 1638 O O . TYR A 1 195 ? -0.825 -1.878 -3.092 1.00 95.31 195 TYR A O 1
ATOM 1646 N N . LEU A 1 196 ? 0.401 -2.898 -4.696 1.00 93.06 196 LEU A N 1
ATOM 1647 C CA . LEU A 1 196 ? 0.585 -1.733 -5.557 1.00 93.06 196 LEU A CA 1
ATOM 1648 C C . LEU A 1 196 ? -0.439 -1.705 -6.698 1.00 93.06 196 LEU A C 1
ATOM 1650 O O . LEU A 1 196 ? -0.667 -2.720 -7.361 1.00 93.06 196 LEU A O 1
ATOM 1654 N N . GLY A 1 197 ? -0.992 -0.521 -6.961 1.00 89.94 197 GLY A N 1
ATOM 1655 C CA . GLY A 1 197 ? -1.930 -0.215 -8.042 1.00 89.94 197 GLY A CA 1
ATOM 1656 C C . GLY A 1 197 ? -3.382 -0.608 -7.752 1.00 89.94 197 GLY A C 1
ATOM 1657 O O . GLY A 1 197 ? -3.666 -1.311 -6.784 1.00 89.94 197 GLY A O 1
ATOM 1658 N N . GLU A 1 198 ? -4.302 -0.200 -8.637 1.00 87.81 198 GLU A N 1
ATOM 1659 C CA . GLU A 1 198 ? -5.752 -0.363 -8.443 1.00 87.81 198 GLU A CA 1
ATOM 1660 C C . GLU A 1 198 ? -6.180 -1.787 -8.084 1.00 87.81 198 GLU A C 1
ATOM 1662 O O . GLU A 1 198 ? -5.702 -2.770 -8.654 1.00 87.81 198 GLU A O 1
ATOM 1667 N N . TYR A 1 199 ? -7.133 -1.875 -7.157 1.00 93.12 199 TYR A N 1
ATOM 1668 C CA . TYR A 1 199 ? -7.628 -3.117 -6.574 1.00 93.12 199 TYR A CA 1
ATOM 1669 C C . TYR A 1 199 ? -9.134 -3.054 -6.342 1.00 93.12 199 TYR A C 1
ATOM 1671 O O . TYR A 1 199 ? -9.673 -2.016 -5.992 1.00 93.12 199 TYR A O 1
ATOM 1679 N N . GLY A 1 200 ? -9.846 -4.171 -6.464 1.00 94.62 200 GLY A N 1
ATOM 1680 C CA . GLY A 1 200 ? -11.256 -4.247 -6.069 1.00 94.62 200 GLY A CA 1
ATOM 1681 C C . GLY A 1 200 ? -11.438 -4.611 -4.594 1.00 94.62 200 GLY A C 1
ATOM 1682 O O . GLY A 1 200 ? -10.570 -5.232 -3.983 1.00 94.62 200 GLY A O 1
ATOM 1683 N N . LYS A 1 201 ? -12.620 -4.328 -4.037 1.00 95.88 201 LYS A N 1
ATOM 1684 C CA . LYS A 1 201 ? -13.015 -4.766 -2.688 1.00 95.88 201 LYS A CA 1
ATOM 1685 C C . LYS A 1 201 ? -12.815 -6.272 -2.477 1.00 95.88 201 LYS A C 1
ATOM 1687 O O . LYS A 1 201 ? -12.379 -6.674 -1.409 1.00 95.88 201 LYS A O 1
ATOM 1692 N N . ASP A 1 202 ? -13.109 -7.096 -3.487 1.00 96.75 202 ASP A N 1
ATOM 1693 C CA . ASP A 1 202 ? -13.041 -8.555 -3.356 1.00 96.75 202 ASP A CA 1
ATOM 1694 C C . ASP A 1 202 ? -11.588 -9.026 -3.257 1.00 96.75 202 ASP A C 1
ATOM 1696 O O . ASP A 1 202 ? -11.308 -9.998 -2.568 1.00 96.75 202 ASP A O 1
ATOM 1700 N N . HIS A 1 203 ? -10.656 -8.301 -3.883 1.00 96.06 203 HIS A N 1
ATOM 1701 C CA . HIS A 1 203 ? -9.228 -8.560 -3.737 1.00 96.06 203 HIS A CA 1
ATOM 1702 C C . HIS A 1 203 ? -8.766 -8.285 -2.304 1.00 96.06 203 HIS A C 1
ATOM 1704 O O . HIS A 1 203 ? -8.155 -9.148 -1.686 1.00 96.06 203 HIS A O 1
ATOM 1710 N N . VAL A 1 204 ? -9.122 -7.123 -1.745 1.00 96.94 204 VAL A N 1
ATOM 1711 C CA . VAL A 1 204 ? -8.763 -6.778 -0.359 1.00 96.94 204 VAL A CA 1
ATOM 1712 C C . VAL A 1 204 ? -9.388 -7.751 0.630 1.00 96.94 204 VAL A C 1
ATOM 1714 O O . VAL A 1 204 ? -8.712 -8.175 1.554 1.00 96.94 204 VAL A O 1
ATOM 1717 N N . LEU A 1 205 ? -10.661 -8.113 0.444 1.00 97.31 205 LEU A N 1
ATOM 1718 C CA . LEU A 1 205 ? -11.356 -9.025 1.351 1.00 97.31 205 LEU A CA 1
ATOM 1719 C C . LEU A 1 205 ? -10.731 -10.421 1.350 1.00 97.31 205 LEU A C 1
ATOM 1721 O O . LEU A 1 205 ? -10.492 -10.942 2.431 1.00 97.31 205 LEU A O 1
ATOM 1725 N N . ARG A 1 206 ? -10.422 -10.989 0.175 1.00 96.88 206 ARG A N 1
ATOM 1726 C CA . ARG A 1 206 ? -9.726 -12.285 0.091 1.00 96.88 206 ARG A CA 1
ATOM 1727 C C . ARG A 1 206 ? -8.350 -12.221 0.743 1.00 96.88 206 ARG A C 1
ATOM 1729 O O . ARG A 1 206 ? -8.052 -13.016 1.616 1.00 96.88 206 ARG A O 1
ATOM 1736 N N . GLN A 1 207 ? -7.556 -11.211 0.394 1.00 97.12 207 GLN A N 1
ATOM 1737 C CA . GLN A 1 207 ? -6.206 -11.068 0.939 1.00 97.12 207 GLN A CA 1
ATOM 1738 C C . GLN A 1 207 ? -6.218 -10.808 2.450 1.00 97.12 207 GLN A C 1
ATOM 1740 O O . GLN A 1 207 ? -5.379 -11.335 3.163 1.00 97.12 207 GLN A O 1
ATOM 1745 N N . ALA A 1 208 ? -7.175 -10.035 2.969 1.00 97.12 208 ALA A N 1
ATOM 1746 C CA . ALA A 1 208 ? -7.340 -9.837 4.408 1.00 97.12 208 ALA A CA 1
ATOM 1747 C C . ALA A 1 208 ? -7.791 -11.118 5.117 1.00 97.12 208 ALA A C 1
ATOM 1749 O O . ALA A 1 208 ? -7.318 -11.399 6.216 1.00 97.12 208 ALA A O 1
ATOM 1750 N N . GLU A 1 209 ? -8.685 -11.890 4.499 1.00 95.75 209 GLU A N 1
ATOM 1751 C CA . GLU A 1 209 ? -9.123 -13.184 5.013 1.00 95.75 209 GLU A CA 1
ATOM 1752 C C . GLU A 1 209 ? -7.953 -14.167 5.105 1.00 95.75 209 GLU A C 1
ATOM 1754 O O . GLU A 1 209 ? -7.713 -14.709 6.181 1.00 95.75 209 GLU A O 1
ATOM 1759 N N . ASP A 1 210 ? -7.187 -14.327 4.027 1.00 95.31 210 ASP A N 1
ATOM 1760 C CA . ASP A 1 210 ? -6.029 -15.220 3.985 1.00 95.31 210 ASP A CA 1
ATOM 1761 C C . ASP A 1 210 ? -4.927 -14.733 4.935 1.00 95.31 210 ASP A C 1
ATOM 1763 O O . ASP A 1 210 ? -4.399 -15.488 5.752 1.00 95.31 210 ASP A O 1
ATOM 1767 N N . PHE A 1 211 ? -4.601 -13.440 4.886 1.00 96.75 211 PHE A N 1
ATOM 1768 C CA . PHE A 1 211 ? -3.484 -12.889 5.639 1.00 96.75 211 PHE A CA 1
ATOM 1769 C C . PHE A 1 211 ? -3.746 -12.882 7.144 1.00 96.75 211 PHE A C 1
ATOM 1771 O O . PHE A 1 211 ? -2.868 -13.303 7.894 1.00 96.75 211 PHE A O 1
ATOM 1778 N N . PHE A 1 212 ? -4.916 -12.432 7.611 1.00 94.75 212 PHE A N 1
ATOM 1779 C CA . PHE A 1 212 ? -5.193 -12.306 9.048 1.00 94.75 212 PHE A CA 1
ATOM 1780 C C . PHE A 1 212 ? -5.572 -13.624 9.734 1.00 94.75 212 PHE A C 1
ATOM 1782 O O . PHE A 1 212 ? -5.482 -13.681 10.957 1.00 94.75 212 PHE A O 1
ATOM 1789 N N . LYS A 1 213 ? -5.965 -14.668 8.989 1.00 84.06 213 LYS A N 1
ATOM 1790 C CA . LYS A 1 213 ? -6.311 -15.986 9.560 1.00 84.06 213 LYS A CA 1
ATOM 1791 C C . LYS A 1 213 ? -5.133 -16.947 9.710 1.00 84.06 213 LYS A C 1
ATOM 1793 O O . LYS A 1 213 ? -5.242 -17.902 10.468 1.00 84.06 213 LYS A O 1
ATOM 1798 N N . LEU A 1 214 ? -4.045 -16.746 8.971 1.00 65.50 214 LEU A N 1
ATOM 1799 C CA . LEU A 1 214 ? -2.833 -17.553 9.123 1.00 65.50 214 LEU A CA 1
ATOM 1800 C C . LEU A 1 214 ? -2.078 -17.080 10.369 1.00 65.50 214 LEU A C 1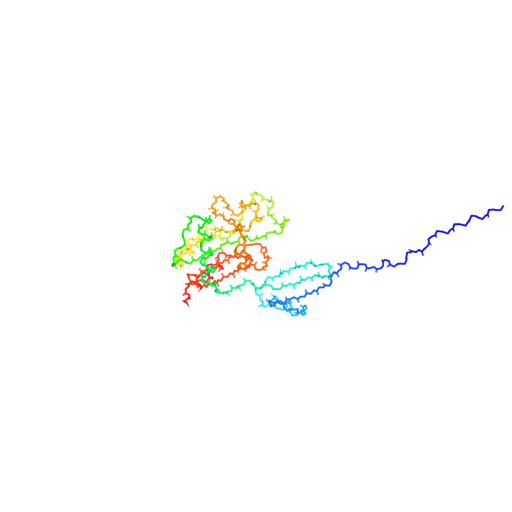
ATOM 1802 O O . LEU A 1 214 ? -1.775 -15.896 10.445 1.00 65.50 214 LEU A O 1
ATOM 1806 N N . ASP A 1 215 ? -1.747 -17.943 11.322 1.00 55.31 215 ASP A N 1
ATOM 1807 C CA . ASP A 1 215 ? -0.877 -17.563 12.451 1.00 55.31 215 ASP A CA 1
ATOM 1808 C C . ASP A 1 215 ? 0.586 -17.350 11.993 1.00 55.31 215 ASP A C 1
ATOM 1810 O O . ASP A 1 215 ? 1.120 -18.176 11.216 1.00 55.31 215 ASP A O 1
#

Secondary structure (DSSP, 8-state):
---------------------PPEEEE-TTS-EE-HHHHHHHHHHS-EEEEEEE-SS-EEEEEEESEEEEE--HHHHHHHHHHHHHHHT----TT-EEEEEEEPPPPGGGS---TTS----GGGSHHHHHHHHHHS-EEEEEEE-TT----GGGTTTTS-EEE-TT-HHHHHH-SS---SEEEEEE-TTSEEEEE-S---HHHHHHHHHHHHH--